Protein AF-A0A381ZCM7-F1 (afdb_monomer)

Radius of gyration: 20.58 Å; Cα contacts (8 Å, |Δi|>4): 541; chains: 1; bounding box: 47×40×68 Å

Organism: NCBI:txid408172

Solvent-accessible surface area (backbone atoms only — not comparable to full-atom values): 16093 Å² total; per-residue (Å²): 132,83,68,33,36,20,33,38,24,64,45,79,67,25,39,40,47,50,16,52,43,10,51,69,73,33,43,33,33,42,26,31,80,51,55,70,57,39,57,38,47,72,75,36,42,68,96,66,93,47,65,64,43,49,62,34,25,53,68,4,41,94,29,44,48,69,37,60,62,88,48,72,73,53,50,63,22,58,33,35,38,36,30,43,73,48,54,65,45,99,75,38,34,69,38,54,62,57,54,52,52,53,47,55,56,48,34,78,48,40,84,80,42,94,44,60,22,35,40,29,42,32,37,79,52,65,64,54,47,70,62,53,51,49,54,58,33,38,74,59,76,44,43,78,83,67,43,29,40,67,35,28,33,57,69,86,64,44,91,78,38,38,46,55,33,64,61,57,48,87,60,46,48,39,6,29,80,59,64,65,60,47,49,54,52,51,59,52,48,60,74,76,39,62,92,88,60,48,74,48,77,44,44,38,44,59,36,33,41,50,50,47,55,51,46,43,48,52,50,40,39,34,39,51,35,31,52,49,36,61,53,24,77,75,40,86,98,49,59,49,67,62,51,34,52,59,54,19,68,37,86,93,66,43,57,71,62,44,68,59,64,76,51,87,64,75,85,53,47,62,50,46,43,41,25,49,48,38,51,32,48,76,74,77,39,81,58,61,70,60,55,48,38,51,53,54,36,76,72,78

Nearest PDB structures (foldseek):
  2y0e-assembly1_C  TM=9.066E-01  e=3.635E-26  Burkholderia cepacia
  2y0c-assembly2_C  TM=9.133E-01  e=5.733E-26  Burkholderia cepacia
  4a7p-assembly1_A-2  TM=9.488E-01  e=3.876E-24  Sphingomonas elodea
  4a7p-assembly2_B-2  TM=9.477E-01  e=1.080E-23  Sphingomonas elodea
  1mv8-assembly2_D  TM=8.000E-01  e=3.572E-23  Pseudomonas aeruginosa

InterPro domains:
  IPR001732 UDP-glucose/GDP-mannose dehydrogenase, N-terminal [PF03721] (3-185)
  IPR008927 6-phosphogluconate dehydrogenase-like, C-terminal domain superfamily [SSF48179] (205-300)
  IPR014026 UDP-glucose/GDP-mannose dehydrogenase, dimerisation [PF00984] (206-298)
  IPR017476 UDP-glucose/GDP-mannose dehydrogenase [PIRSF000124] (4-300)
  IPR017476 UDP-glucose/GDP-mannose dehydrogenase [TIGR03026] (4-300)
  IPR028357 UDP-glucose 6-dehydrogenase, bacterial type [PIRSF500134] (4-300)
  IPR036291 NAD(P)-binding domain superfamily [SSF51735] (4-195)

pLDDT: mean 95.67, std 4.67, range [47.91, 98.81]

Sequence (300 aa):
MKQKITIIGLGFVGLSFAAFLGSKNISVIGVDSNKKKIECLREGIPDFYEPKLEYYLKKGIKNIIFTSKIDEIALQTDFIFITVGTPLNKLNEINLEFIKSVISLISKKLKSNKTKPTIIIKSTVVPGTLNFIKKLLEKHKNKEGIDFELLSNPEFLREGSAINDTRNPHVVIVGGNDTKSRKKLVEFYKKIYPKNQDYVKTNATTAEMIKYANNAFLATKITFINSMANICQKIPDTNVDDIAKVMGMDPRISNLFLNAGPGFGGSCFPKDLQALIAYSKNIGYSPKLLETVQNCNNQQ

Mean predicted aligned error: 3.51 Å

Structure (mmCIF, N/CA/C/O backbone):
data_AF-A0A381ZCM7-F1
#
_entry.id   AF-A0A381ZCM7-F1
#
loop_
_atom_site.group_PDB
_atom_site.id
_atom_site.type_symbol
_atom_site.label_atom_id
_atom_site.label_alt_id
_atom_site.label_comp_id
_atom_site.label_asym_id
_atom_site.label_entity_id
_atom_site.label_seq_id
_atom_site.pdbx_PDB_ins_code
_atom_site.Cartn_x
_atom_site.Cartn_y
_atom_site.Cartn_z
_atom_site.occupancy
_atom_site.B_iso_or_equiv
_atom_site.auth_seq_id
_atom_site.auth_comp_id
_atom_site.auth_asym_id
_atom_site.auth_atom_id
_atom_site.pdbx_PDB_model_num
ATOM 1 N N . MET A 1 1 ? -25.058 1.934 14.429 1.00 47.91 1 MET A N 1
ATOM 2 C CA . MET A 1 1 ? -24.149 3.105 14.363 1.00 47.91 1 MET A CA 1
ATOM 3 C C . MET A 1 1 ? -23.428 3.096 13.020 1.00 47.91 1 MET A C 1
ATOM 5 O O . MET A 1 1 ? -23.070 2.015 12.565 1.00 47.91 1 MET A O 1
ATOM 9 N N . LYS A 1 2 ? -23.249 4.251 12.360 1.00 67.25 2 LYS A N 1
ATOM 10 C CA . LYS A 1 2 ? -22.394 4.347 11.159 1.00 67.25 2 LYS A CA 1
ATOM 11 C C . LYS A 1 2 ? -20.945 4.032 11.564 1.00 67.25 2 LYS A C 1
ATOM 13 O O . LYS A 1 2 ? -20.489 4.580 12.564 1.00 67.25 2 LYS A O 1
ATOM 18 N N . GLN A 1 3 ? -20.259 3.155 10.823 1.00 81.38 3 GLN A N 1
ATOM 19 C CA . GLN A 1 3 ? -18.843 2.841 11.072 1.00 81.38 3 GLN A CA 1
ATOM 20 C C . GLN A 1 3 ? -18.002 4.118 10.955 1.00 81.38 3 GLN A C 1
ATOM 22 O O . GLN A 1 3 ? -18.187 4.889 10.008 1.00 81.38 3 GLN A O 1
ATOM 27 N N . LYS A 1 4 ? -17.100 4.330 11.917 1.00 91.75 4 LYS A N 1
ATOM 28 C CA . LYS A 1 4 ? -16.149 5.451 11.929 1.00 91.75 4 LYS A CA 1
ATOM 29 C C . LYS A 1 4 ? -14.744 4.940 11.659 1.00 91.75 4 LYS A C 1
ATOM 31 O O . LYS A 1 4 ? -14.368 3.887 12.179 1.00 91.75 4 LYS A O 1
ATOM 36 N N . ILE A 1 5 ? -13.984 5.686 10.865 1.00 97.31 5 ILE A N 1
ATOM 37 C CA . ILE A 1 5 ? -12.644 5.296 10.422 1.00 97.31 5 ILE A CA 1
ATOM 38 C C . ILE A 1 5 ? -11.670 6.429 10.667 1.00 97.31 5 ILE A C 1
ATOM 40 O O . ILE A 1 5 ? -11.919 7.555 10.254 1.00 97.31 5 ILE A O 1
ATOM 44 N N . THR A 1 6 ? -10.533 6.116 11.267 1.00 98.44 6 THR A N 1
ATOM 45 C CA . THR A 1 6 ? -9.410 7.044 11.362 1.00 98.44 6 THR A CA 1
ATOM 46 C C . THR A 1 6 ? -8.350 6.667 10.341 1.00 98.44 6 THR A C 1
ATOM 48 O O . THR A 1 6 ? -8.026 5.491 10.184 1.00 98.44 6 THR A O 1
ATOM 51 N N . ILE A 1 7 ? -7.797 7.660 9.650 1.00 98.69 7 ILE A N 1
ATOM 52 C CA . ILE A 1 7 ? -6.661 7.507 8.738 1.00 98.69 7 ILE A CA 1
ATOM 53 C C . ILE A 1 7 ? -5.550 8.435 9.225 1.00 98.69 7 ILE A C 1
ATOM 55 O O . ILE A 1 7 ? -5.738 9.649 9.281 1.00 98.69 7 ILE A O 1
ATOM 59 N N . ILE A 1 8 ? -4.404 7.862 9.590 1.00 98.69 8 ILE A N 1
ATOM 60 C CA . ILE A 1 8 ? -3.246 8.578 10.131 1.00 98.69 8 ILE A CA 1
ATOM 61 C C . ILE A 1 8 ? -2.136 8.617 9.083 1.00 98.69 8 ILE A C 1
ATOM 63 O O . ILE A 1 8 ? -1.573 7.583 8.721 1.00 98.69 8 ILE A O 1
ATOM 67 N N . GLY A 1 9 ? -1.793 9.829 8.653 1.00 98.25 9 GLY A N 1
ATOM 68 C CA . GLY A 1 9 ? -0.902 10.129 7.539 1.00 98.25 9 GLY A CA 1
ATOM 69 C C . GLY A 1 9 ? -1.709 10.430 6.282 1.00 98.25 9 GLY A C 1
ATOM 70 O O . GLY A 1 9 ? -2.198 9.512 5.629 1.00 98.25 9 GLY A O 1
ATOM 71 N N . LEU A 1 10 ? -1.820 11.706 5.916 1.00 98.25 10 LEU A N 1
ATOM 72 C CA . LEU A 1 10 ? -2.582 12.192 4.759 1.00 98.25 10 LEU A CA 1
ATOM 73 C C . LEU A 1 10 ? -1.651 12.507 3.584 1.00 98.25 10 LEU A C 1
ATOM 75 O O . LEU A 1 10 ? -1.760 13.535 2.917 1.00 98.25 10 LEU A O 1
ATOM 79 N N . GLY A 1 11 ? -0.696 11.608 3.348 1.00 95.50 11 GLY A N 1
ATOM 80 C CA . GLY A 1 11 ? 0.033 11.549 2.086 1.00 95.50 11 GLY A CA 1
ATOM 81 C C . GLY A 1 11 ? -0.811 10.907 0.986 1.00 95.50 11 GLY A C 1
ATOM 82 O O . GLY A 1 11 ? -1.991 10.607 1.176 1.00 95.50 11 GLY A O 1
ATOM 83 N N . PHE A 1 12 ? -0.165 10.628 -0.140 1.00 94.25 12 PHE A N 1
ATOM 84 C CA . PHE A 1 12 ? -0.752 10.011 -1.328 1.00 94.25 12 PHE A CA 1
ATOM 85 C C . PHE A 1 12 ? -1.742 8.864 -1.038 1.00 94.25 12 PHE A C 1
ATOM 87 O O . PHE A 1 12 ? -2.894 8.913 -1.469 1.00 94.25 12 PHE A O 1
ATOM 94 N N . VAL A 1 13 ? -1.330 7.873 -0.238 1.00 97.19 13 VAL A N 1
ATOM 95 C CA . VAL A 1 13 ? -2.163 6.710 0.120 1.00 97.19 13 VAL A CA 1
ATOM 96 C C . VAL A 1 13 ? -3.341 7.108 1.011 1.00 97.19 13 VAL A C 1
ATOM 98 O O . VAL A 1 13 ? -4.494 6.783 0.722 1.00 97.19 13 VAL A O 1
ATOM 101 N N . GLY A 1 14 ? -3.056 7.790 2.122 1.00 98.25 14 GLY A N 1
ATOM 102 C CA . GLY A 1 14 ? -4.058 8.080 3.143 1.00 98.25 14 GLY A CA 1
ATOM 103 C C . GLY A 1 14 ? -5.106 9.083 2.681 1.00 98.25 14 GLY A C 1
ATOM 104 O O . GLY A 1 14 ? -6.294 8.863 2.906 1.00 98.25 14 GLY A O 1
ATOM 105 N N . LEU A 1 15 ? -4.696 10.149 1.987 1.00 98.25 15 LEU A N 1
ATOM 106 C CA . LEU A 1 15 ? -5.622 11.170 1.503 1.00 98.25 15 LEU A CA 1
ATOM 107 C C . LEU A 1 15 ? -6.514 10.641 0.372 1.00 98.25 15 LEU A C 1
ATOM 109 O O . LEU A 1 15 ? -7.719 10.894 0.396 1.00 98.25 15 LEU A O 1
ATOM 113 N N . SER A 1 16 ? -5.970 9.844 -0.556 1.00 98.12 16 SER A N 1
ATOM 114 C CA . SER A 1 16 ? -6.772 9.183 -1.599 1.00 98.12 16 SER A CA 1
ATOM 115 C C . SER A 1 16 ? -7.843 8.279 -0.989 1.00 98.12 16 SER A C 1
ATOM 117 O O . SER A 1 16 ? -9.008 8.315 -1.396 1.00 98.12 16 SER A O 1
ATOM 119 N N . PHE A 1 17 ? -7.477 7.515 0.045 1.00 98.50 17 PHE A N 1
ATOM 120 C CA . PHE A 1 17 ? -8.420 6.655 0.749 1.00 98.50 17 PHE A CA 1
ATOM 121 C C . PHE A 1 17 ? -9.462 7.459 1.536 1.00 98.50 17 PHE A C 1
ATOM 123 O O . PHE A 1 17 ? -10.656 7.188 1.411 1.00 98.50 17 PHE A O 1
ATOM 130 N N . ALA A 1 18 ? -9.051 8.497 2.271 1.00 98.44 18 ALA A N 1
ATOM 131 C CA . ALA A 1 18 ? -9.959 9.375 3.010 1.00 98.44 18 ALA A CA 1
ATOM 132 C C . ALA A 1 18 ? -10.985 10.052 2.089 1.00 98.44 18 ALA A C 1
ATOM 134 O O . ALA A 1 18 ? -12.184 10.005 2.371 1.00 98.44 18 ALA A O 1
ATOM 135 N N . ALA A 1 19 ? -10.533 10.613 0.963 1.00 98.31 19 ALA A N 1
ATOM 136 C CA . ALA A 1 19 ? -11.389 11.241 -0.040 1.00 98.31 19 ALA A CA 1
ATOM 137 C C . ALA A 1 19 ? -12.406 10.245 -0.621 1.00 98.31 19 ALA A C 1
ATOM 139 O O . ALA A 1 19 ? -13.604 10.534 -0.690 1.00 98.31 19 ALA A O 1
ATOM 140 N N . PHE A 1 20 ? -11.959 9.036 -0.979 1.00 98.00 20 PHE A N 1
ATOM 141 C CA . PHE A 1 20 ? -12.852 7.993 -1.477 1.00 98.00 20 PHE A CA 1
ATOM 142 C C . PHE A 1 20 ? -13.906 7.586 -0.438 1.00 98.00 20 PHE A C 1
ATOM 144 O O . PHE A 1 20 ? -15.101 7.589 -0.750 1.00 98.00 20 PHE A O 1
ATOM 151 N N . LEU A 1 21 ? -13.497 7.285 0.797 1.00 98.00 21 LEU A N 1
ATOM 152 C CA . LEU A 1 21 ? -14.411 6.892 1.871 1.00 98.00 21 LEU A CA 1
ATOM 153 C C . LEU A 1 21 ? -15.421 7.997 2.198 1.00 98.00 21 LEU A C 1
ATOM 155 O O . LEU A 1 21 ? -16.625 7.732 2.271 1.00 98.00 21 LEU A O 1
ATOM 159 N N . GLY A 1 22 ? -14.958 9.243 2.318 1.00 97.62 22 GLY A N 1
ATOM 160 C CA . GLY A 1 22 ? -15.829 10.394 2.533 1.00 97.62 22 GLY A CA 1
ATOM 161 C C . GLY A 1 22 ? -16.861 10.539 1.413 1.00 97.62 22 GLY A C 1
ATOM 162 O O . GLY A 1 22 ? -18.043 10.757 1.682 1.00 97.62 22 GLY A O 1
ATOM 163 N N . SER A 1 23 ? -16.462 10.325 0.152 1.00 97.00 23 SER A N 1
ATOM 164 C CA . SER A 1 23 ? -17.375 10.373 -1.003 1.00 97.00 23 SER A CA 1
ATOM 165 C C . SER A 1 23 ? -18.445 9.268 -1.003 1.00 97.00 23 SER A C 1
ATOM 167 O O . SER A 1 23 ? -19.464 9.389 -1.687 1.00 97.00 23 SER A O 1
ATOM 169 N N . LYS A 1 24 ? -18.227 8.199 -0.225 1.00 96.44 24 LYS A N 1
ATOM 170 C CA . LYS A 1 24 ? -19.164 7.093 0.028 1.00 96.44 24 LYS A CA 1
ATOM 171 C C . LYS A 1 24 ? -20.009 7.306 1.292 1.00 96.44 24 LYS A C 1
ATOM 173 O O . LYS A 1 24 ? -20.683 6.380 1.734 1.00 96.44 24 LYS A O 1
ATOM 178 N N . ASN A 1 25 ? -20.011 8.517 1.857 1.00 96.06 25 ASN A N 1
ATOM 179 C CA . ASN A 1 25 ? -20.731 8.881 3.084 1.00 96.06 25 ASN A CA 1
ATOM 180 C C . ASN A 1 25 ? -20.289 8.109 4.338 1.00 96.06 25 ASN A C 1
ATOM 182 O O . ASN A 1 25 ? -21.079 7.919 5.270 1.00 96.06 25 ASN A O 1
ATOM 186 N N . ILE A 1 26 ? -19.029 7.670 4.369 1.00 96.75 26 ILE A N 1
ATOM 187 C CA . ILE A 1 26 ? -18.412 7.071 5.554 1.00 96.75 26 ILE A CA 1
ATOM 188 C C . ILE A 1 26 ? -17.787 8.174 6.394 1.00 96.75 26 ILE A C 1
ATOM 190 O O . ILE A 1 26 ? -17.134 9.064 5.859 1.00 96.75 26 ILE A O 1
ATOM 194 N N . SER A 1 27 ? -17.988 8.103 7.710 1.00 96.81 27 SER A N 1
ATOM 195 C CA . SER A 1 27 ? -17.409 9.059 8.650 1.00 96.81 27 SER A CA 1
ATOM 196 C C . SER A 1 27 ? -15.921 8.767 8.830 1.00 96.81 27 SER A C 1
ATOM 198 O O . SER A 1 27 ? -15.548 7.697 9.319 1.00 96.81 27 SER A O 1
ATOM 200 N N . VAL A 1 28 ? -15.088 9.720 8.418 1.00 98.00 28 VAL A N 1
ATOM 201 C CA . VAL A 1 28 ? -13.629 9.619 8.444 1.00 98.00 28 VAL A CA 1
ATOM 202 C C . VAL A 1 28 ? -13.042 10.695 9.351 1.00 98.00 28 VAL A C 1
ATOM 204 O O . VAL A 1 28 ? -13.490 11.839 9.349 1.00 98.00 28 VAL A O 1
ATOM 207 N N . ILE A 1 29 ? -12.003 10.340 10.097 1.00 98.12 29 ILE A N 1
ATOM 208 C CA . ILE A 1 29 ? -11.119 11.276 10.787 1.00 98.12 29 ILE A CA 1
ATOM 209 C C . ILE A 1 29 ? -9.755 11.185 10.106 1.00 98.12 29 ILE A C 1
ATOM 211 O O . ILE A 1 29 ? -9.059 10.177 10.220 1.00 98.12 29 ILE A O 1
ATOM 215 N N . GLY A 1 30 ? -9.396 12.221 9.354 1.00 98.31 30 GLY A N 1
ATOM 216 C CA . GLY A 1 30 ? -8.087 12.352 8.729 1.00 98.31 30 GLY A CA 1
ATOM 217 C C . GLY A 1 30 ? -7.112 13.035 9.681 1.00 98.31 30 GLY A C 1
ATOM 218 O O . GLY A 1 30 ? -7.373 14.147 10.141 1.00 98.31 30 GLY A O 1
ATOM 219 N N . VAL A 1 31 ? -5.983 12.387 9.960 1.00 98.56 31 VAL A N 1
ATOM 220 C CA . VAL A 1 31 ? -4.969 12.889 10.892 1.00 98.56 31 VAL A CA 1
ATOM 221 C C . VAL A 1 31 ? -3.631 13.056 10.185 1.00 98.56 31 VAL A C 1
ATOM 223 O O . VAL A 1 31 ? -3.115 12.098 9.617 1.00 98.56 31 VAL A O 1
ATOM 226 N N . ASP A 1 32 ? -3.031 14.241 10.271 1.00 98.12 32 ASP A N 1
ATOM 227 C CA . ASP A 1 32 ? -1.671 14.501 9.782 1.00 98.12 32 ASP A CA 1
ATOM 228 C C . ASP A 1 32 ? -0.955 15.518 10.676 1.00 98.12 32 ASP A C 1
ATOM 230 O O . ASP A 1 32 ? -1.566 16.473 11.145 1.00 98.12 32 ASP A O 1
ATOM 234 N N . SER A 1 33 ? 0.338 15.336 10.942 1.00 96.38 33 SER A N 1
ATOM 235 C CA . SER A 1 33 ? 1.087 16.248 11.817 1.00 96.38 33 SER A CA 1
ATOM 236 C C . SER A 1 33 ? 1.314 17.628 11.190 1.00 96.38 33 SER A C 1
ATOM 238 O O . SER A 1 33 ? 1.549 18.598 11.919 1.00 96.38 33 SER A O 1
ATOM 240 N N . ASN A 1 34 ? 1.221 17.750 9.862 1.00 97.19 34 ASN A N 1
ATOM 241 C CA . ASN A 1 34 ? 1.389 19.014 9.162 1.00 97.19 34 ASN A CA 1
ATOM 242 C C . ASN A 1 34 ? 0.127 19.889 9.285 1.00 97.19 34 ASN A C 1
ATOM 244 O O . ASN A 1 34 ? -0.858 19.710 8.571 1.00 97.19 34 ASN A O 1
ATOM 248 N N . LYS A 1 35 ? 0.177 20.891 10.172 1.00 97.19 35 LYS A N 1
ATOM 249 C CA . LYS A 1 35 ? -0.938 21.827 10.408 1.00 97.19 35 LYS A CA 1
ATOM 250 C C . LYS A 1 35 ? -1.360 22.599 9.153 1.00 97.19 35 LYS A C 1
ATOM 252 O O . LYS A 1 35 ? -2.555 22.708 8.906 1.00 97.19 35 LYS A O 1
ATOM 257 N N . LYS A 1 36 ? -0.400 23.053 8.339 1.00 96.38 36 LYS A N 1
ATOM 258 C CA . LYS A 1 36 ? -0.684 23.787 7.092 1.00 96.38 36 LYS A CA 1
ATOM 259 C C . LYS A 1 36 ? -1.445 22.911 6.096 1.00 96.38 36 LYS A C 1
ATOM 261 O O . LYS A 1 36 ? -2.405 23.361 5.481 1.00 96.38 36 LYS A O 1
ATOM 266 N N . LYS A 1 37 ? -1.059 21.632 5.987 1.00 97.31 37 LYS A N 1
ATOM 267 C CA . LYS A 1 37 ? -1.800 20.640 5.192 1.00 97.31 37 LYS A CA 1
ATOM 268 C C . LYS A 1 37 ? -3.231 20.499 5.708 1.00 97.31 37 LYS A C 1
ATOM 270 O O . LYS A 1 37 ? -4.166 20.553 4.923 1.00 97.31 37 LYS A O 1
ATOM 275 N N . ILE A 1 38 ? -3.410 20.341 7.020 1.00 98.00 38 ILE A N 1
ATOM 276 C CA . ILE A 1 38 ? -4.740 20.198 7.630 1.00 98.00 38 ILE A CA 1
ATOM 277 C C . ILE A 1 38 ? -5.633 21.413 7.350 1.00 98.00 38 ILE A C 1
ATOM 279 O O . ILE A 1 38 ? -6.812 21.228 7.067 1.00 98.00 38 ILE A O 1
ATOM 283 N N . GLU A 1 39 ? -5.092 22.630 7.396 1.00 97.00 39 GLU A N 1
ATOM 284 C CA . GLU A 1 39 ? -5.819 23.854 7.033 1.00 97.00 39 GLU A CA 1
ATOM 285 C C . GLU A 1 39 ? -6.281 23.819 5.570 1.00 97.00 39 GLU A C 1
ATOM 287 O O . GLU A 1 39 ? -7.471 23.973 5.313 1.00 97.00 39 GLU A O 1
ATOM 292 N N . CYS A 1 40 ? -5.394 23.491 4.625 1.00 96.62 40 CYS A N 1
ATOM 293 C CA . CYS A 1 40 ? -5.756 23.378 3.205 1.00 96.62 40 CYS A CA 1
ATOM 294 C C . CYS A 1 40 ? -6.814 22.289 2.952 1.00 96.62 40 CYS A C 1
ATOM 296 O O . CYS A 1 40 ? -7.771 22.488 2.203 1.00 96.62 40 CYS A O 1
ATOM 298 N N . LEU A 1 41 ? -6.682 21.138 3.619 1.00 97.88 41 LEU A N 1
ATOM 299 C CA . LEU A 1 41 ? -7.606 20.016 3.455 1.00 97.88 41 LEU A CA 1
ATOM 300 C C . LEU A 1 41 ? -9.014 20.316 3.976 1.00 97.88 41 LEU A C 1
ATOM 302 O O . LEU A 1 41 ? -9.976 19.776 3.430 1.00 97.88 41 LEU A O 1
ATOM 306 N N . ARG A 1 42 ? -9.158 21.183 4.988 1.00 96.81 42 ARG A N 1
ATOM 307 C CA . ARG A 1 42 ? -10.472 21.651 5.472 1.00 96.81 42 ARG A CA 1
ATOM 308 C C . ARG A 1 42 ? -11.212 22.492 4.437 1.00 96.81 42 ARG A C 1
ATOM 310 O O . ARG A 1 42 ? -12.433 22.408 4.377 1.00 96.81 42 ARG A O 1
ATOM 317 N N . GLU A 1 43 ? -10.474 23.182 3.577 1.00 95.62 43 GLU A N 1
ATOM 318 C CA . GLU A 1 43 ? -11.010 23.916 2.424 1.00 95.62 43 GLU A CA 1
ATOM 319 C C . GLU A 1 43 ? -11.171 23.022 1.177 1.00 95.62 43 GLU A C 1
ATOM 321 O O . GLU A 1 43 ? -11.573 23.473 0.104 1.00 95.62 43 GLU A O 1
ATOM 326 N N . GLY A 1 44 ? -10.867 21.724 1.292 1.00 96.00 44 GLY A N 1
ATOM 327 C CA . GLY A 1 44 ? -10.962 20.766 0.191 1.00 96.00 44 GLY A CA 1
ATOM 328 C C . GLY A 1 44 ? -9.851 20.904 -0.846 1.00 96.00 44 GLY A C 1
ATOM 329 O O . GLY A 1 44 ? -10.051 20.494 -1.990 1.00 96.00 44 GLY A O 1
ATOM 330 N N . ILE A 1 45 ? -8.703 21.461 -0.454 1.00 96.56 45 ILE A N 1
ATOM 331 C CA . ILE A 1 45 ? -7.549 21.708 -1.322 1.00 96.56 45 ILE A CA 1
ATOM 332 C C . ILE A 1 45 ? -6.431 20.711 -0.959 1.00 96.56 45 ILE A C 1
ATOM 334 O O . ILE A 1 45 ? -5.857 20.814 0.129 1.00 96.56 45 ILE A O 1
ATOM 338 N N . PRO A 1 46 ? -6.122 19.718 -1.817 1.00 96.25 46 PRO A N 1
ATOM 339 C CA . PRO A 1 46 ? -5.009 18.797 -1.587 1.00 96.25 46 PRO A CA 1
ATOM 340 C C . PRO A 1 46 ? -3.651 19.490 -1.791 1.00 96.25 46 PRO A C 1
ATOM 342 O O . PRO A 1 46 ? -3.529 20.407 -2.597 1.00 96.25 46 PRO A O 1
ATOM 345 N N . ASP A 1 47 ? -2.609 19.023 -1.096 1.00 93.62 47 ASP A N 1
ATOM 346 C CA . ASP A 1 47 ? -1.248 19.581 -1.171 1.00 93.62 47 ASP A CA 1
ATOM 347 C C . ASP A 1 47 ? -0.366 18.942 -2.260 1.00 93.62 47 ASP A C 1
ATOM 349 O O . ASP A 1 47 ? 0.824 19.234 -2.360 1.00 93.62 47 ASP A O 1
ATOM 353 N N . PHE A 1 48 ? -0.946 18.065 -3.078 1.00 94.62 48 PHE A N 1
ATOM 354 C CA . PHE A 1 48 ? -0.314 17.458 -4.244 1.00 94.62 48 PHE A CA 1
ATOM 355 C C . PHE A 1 48 ? -1.351 17.222 -5.345 1.00 94.62 48 PHE A C 1
ATOM 357 O O . PHE A 1 48 ? -2.548 17.073 -5.080 1.00 94.62 48 PHE A O 1
ATOM 364 N N . TYR A 1 49 ? -0.878 17.167 -6.588 1.00 95.31 49 TYR A N 1
ATOM 365 C CA . TYR A 1 49 ? -1.716 16.829 -7.729 1.00 95.31 49 TYR A CA 1
ATOM 366 C C . TYR A 1 49 ? -1.895 15.313 -7.839 1.00 95.31 49 TYR A C 1
ATOM 368 O O . TYR A 1 49 ? -0.927 14.559 -7.846 1.00 95.31 49 TYR A O 1
ATOM 376 N N . GLU A 1 50 ? -3.143 14.878 -7.970 1.00 96.19 50 GLU A N 1
ATOM 377 C CA . GLU A 1 50 ? -3.511 13.510 -8.320 1.00 96.19 50 GLU A CA 1
ATOM 378 C C . GLU A 1 50 ? -4.844 13.564 -9.082 1.00 96.19 50 GLU A C 1
ATOM 380 O O . GLU A 1 50 ? -5.802 14.183 -8.593 1.00 96.19 50 GLU A O 1
ATOM 385 N N . PRO A 1 51 ? -4.952 12.945 -10.272 1.00 97.31 51 PRO A N 1
ATOM 386 C CA . PRO A 1 51 ? -6.174 12.983 -11.060 1.00 97.31 51 PRO A CA 1
ATOM 387 C C . PRO A 1 51 ? -7.426 12.618 -10.251 1.00 97.31 51 PRO A C 1
ATOM 389 O O . PRO A 1 51 ? -7.534 11.550 -9.648 1.00 97.31 51 PRO A O 1
ATOM 392 N N . LYS A 1 52 ? -8.419 13.517 -10.287 1.00 96.81 52 LYS A N 1
ATOM 393 C CA . LYS A 1 52 ? -9.723 13.410 -9.602 1.00 96.81 52 LYS A CA 1
ATOM 394 C C . LYS A 1 52 ? -9.675 13.497 -8.067 1.00 96.81 52 LYS A C 1
ATOM 396 O O . LYS A 1 52 ? -10.746 13.456 -7.462 1.00 96.81 52 LYS A O 1
ATOM 401 N N . LEU A 1 53 ? -8.516 13.655 -7.425 1.00 98.00 53 LEU A N 1
ATOM 402 C CA . LEU A 1 53 ? -8.429 13.720 -5.960 1.00 98.00 53 LEU A CA 1
ATOM 403 C C . LEU A 1 53 ? -9.264 14.861 -5.377 1.00 98.00 53 LEU A C 1
ATOM 405 O O . LEU A 1 53 ? -10.116 14.611 -4.528 1.00 98.00 53 LEU A O 1
ATOM 409 N N . GLU A 1 54 ? -9.077 16.083 -5.874 1.00 97.62 54 GLU A N 1
ATOM 410 C CA . GLU A 1 54 ? -9.811 17.262 -5.400 1.00 97.62 54 GLU A CA 1
ATOM 411 C C . GLU A 1 54 ? -11.331 17.087 -5.547 1.00 97.62 54 GLU A C 1
ATOM 413 O O . GLU A 1 54 ? -12.092 17.378 -4.624 1.00 97.62 54 GLU A O 1
ATOM 418 N N . TYR A 1 55 ? -11.781 16.513 -6.668 1.00 97.44 55 TYR A N 1
ATOM 419 C CA . TYR A 1 55 ? -13.193 16.204 -6.897 1.00 97.44 55 TYR A CA 1
ATOM 420 C C . TYR A 1 55 ? -13.760 15.259 -5.823 1.00 97.44 55 TYR A C 1
ATOM 422 O O . TYR A 1 55 ? -14.810 15.539 -5.237 1.00 97.44 55 TYR A O 1
ATOM 430 N N . TYR A 1 56 ? -13.079 14.142 -5.537 1.00 97.94 56 TYR A N 1
ATOM 431 C CA . TYR A 1 56 ? -13.541 13.187 -4.522 1.00 97.94 56 TYR A CA 1
ATOM 432 C C . TYR A 1 56 ? -13.433 13.750 -3.105 1.00 97.94 56 TYR A C 1
ATOM 434 O O . TYR A 1 56 ? -14.324 13.501 -2.290 1.00 97.94 56 TYR A O 1
ATOM 442 N N . LEU A 1 57 ? -12.389 14.534 -2.832 1.00 98.06 57 LEU A N 1
ATOM 443 C CA . LEU A 1 57 ? -12.195 15.218 -1.561 1.00 98.06 57 LEU A CA 1
ATOM 444 C C . LEU A 1 57 ? -13.358 16.175 -1.292 1.00 98.06 57 LEU A C 1
ATOM 446 O O . LEU A 1 57 ? -14.051 16.002 -0.294 1.00 98.06 57 LEU A O 1
ATOM 450 N N . LYS A 1 58 ? -13.658 17.093 -2.219 1.00 97.69 58 LYS A N 1
ATOM 451 C CA . LYS A 1 58 ? -14.783 18.038 -2.105 1.00 97.69 58 LYS A CA 1
ATOM 452 C C . LYS A 1 58 ? -16.128 17.326 -1.976 1.00 97.69 58 LYS A C 1
ATOM 454 O O . LYS A 1 58 ? -16.942 17.687 -1.130 1.00 97.69 58 LYS A O 1
ATOM 459 N N . LYS A 1 59 ? -16.353 16.254 -2.744 1.00 97.25 59 LYS A N 1
ATOM 460 C CA . LYS A 1 59 ? -17.575 15.435 -2.643 1.00 97.25 59 LYS A CA 1
ATOM 461 C C . LYS A 1 59 ? -17.748 14.794 -1.261 1.00 97.25 59 LYS A C 1
ATOM 463 O O . LYS A 1 59 ? -18.875 14.625 -0.795 1.00 97.25 59 LYS A O 1
ATOM 468 N N . GLY A 1 60 ? -16.645 14.388 -0.637 1.00 96.19 60 GLY A N 1
ATOM 469 C CA . GLY A 1 60 ? -16.630 13.679 0.637 1.00 96.19 60 GLY A CA 1
ATOM 470 C C . GLY A 1 60 ? -16.431 14.548 1.872 1.00 96.19 60 GLY A C 1
ATOM 471 O O . GLY A 1 60 ? -16.638 14.041 2.970 1.00 96.19 60 GLY A O 1
ATOM 472 N N . ILE A 1 61 ? -16.054 15.819 1.714 1.00 96.69 61 ILE A N 1
ATOM 473 C CA . ILE A 1 61 ? -15.468 16.641 2.782 1.00 96.69 61 ILE A CA 1
ATOM 474 C C . ILE A 1 61 ? -16.349 16.756 4.025 1.00 96.69 61 ILE A C 1
ATOM 476 O O . ILE A 1 61 ? -15.860 16.625 5.138 1.00 96.69 61 ILE A O 1
ATOM 480 N N . LYS A 1 62 ? -17.672 16.861 3.849 1.00 96.75 62 LYS A N 1
ATOM 481 C CA . LYS A 1 62 ? -18.648 16.908 4.954 1.00 96.75 62 LYS A CA 1
ATOM 482 C C . LYS A 1 62 ? -18.649 15.660 5.845 1.00 96.75 62 LYS A C 1
ATOM 484 O O . LYS A 1 62 ? -19.193 15.683 6.943 1.00 96.75 62 LYS A O 1
ATOM 489 N N . ASN A 1 63 ? -18.095 14.555 5.351 1.00 97.25 63 ASN A N 1
ATOM 490 C CA . ASN A 1 63 ? -17.974 13.292 6.069 1.00 97.25 63 ASN A CA 1
ATOM 491 C C . ASN A 1 63 ? -16.564 13.085 6.652 1.00 97.25 63 ASN A C 1
ATOM 493 O O . ASN A 1 63 ? -16.324 12.045 7.268 1.00 97.25 63 ASN A O 1
ATOM 497 N N . ILE A 1 64 ? -15.640 14.035 6.458 1.00 97.62 64 ILE A N 1
ATOM 498 C CA . ILE A 1 64 ? -14.242 13.940 6.880 1.00 97.62 64 ILE A CA 1
ATOM 499 C C . ILE A 1 64 ? -13.930 15.058 7.877 1.00 97.62 64 ILE A C 1
ATOM 501 O O . ILE A 1 64 ? -14.070 16.238 7.576 1.00 97.62 64 ILE A O 1
ATOM 505 N N . ILE A 1 65 ? -13.453 14.688 9.061 1.00 97.44 65 ILE A N 1
ATOM 506 C CA . ILE A 1 65 ? -12.902 15.634 10.033 1.00 97.44 65 ILE A CA 1
ATOM 507 C C . ILE A 1 65 ? -11.382 15.601 9.913 1.00 97.44 65 ILE A C 1
ATOM 509 O O . ILE A 1 65 ? -10.772 14.553 10.118 1.00 97.44 65 ILE A O 1
ATOM 513 N N . PHE A 1 66 ? -10.767 16.745 9.618 1.00 97.88 66 PHE A N 1
ATOM 514 C CA . PHE A 1 66 ? -9.311 16.882 9.571 1.00 97.88 66 PHE A CA 1
ATOM 515 C C . PHE A 1 66 ? -8.760 17.452 10.880 1.00 97.88 66 PHE A C 1
ATOM 517 O O . PHE A 1 66 ? -9.177 18.522 11.340 1.00 97.88 66 PHE A O 1
ATOM 524 N N . THR A 1 67 ? -7.785 16.761 11.467 1.00 97.38 67 THR A N 1
ATOM 525 C CA . THR A 1 67 ? -7.119 17.165 12.711 1.00 97.38 67 THR A CA 1
ATOM 526 C C . THR A 1 67 ? -5.615 16.934 12.639 1.00 97.38 67 THR A C 1
ATOM 528 O O . THR A 1 67 ? -5.137 16.049 11.935 1.00 97.38 67 THR A O 1
ATOM 531 N N . SER A 1 68 ? -4.855 17.720 13.401 1.00 96.50 68 SER A N 1
ATOM 532 C CA . SER A 1 68 ? -3.405 17.560 13.505 1.00 96.50 68 SER A CA 1
ATOM 533 C C . SER A 1 68 ? -2.957 16.743 14.719 1.00 96.50 68 SER A C 1
ATOM 535 O O . SER A 1 68 ? -1.777 16.745 15.074 1.00 96.50 68 SER A O 1
ATOM 537 N N . LYS A 1 69 ? -3.900 16.129 15.441 1.00 94.88 69 LYS A N 1
ATOM 538 C CA . LYS A 1 69 ? -3.643 15.429 16.701 1.00 94.88 69 LYS A CA 1
ATOM 539 C C . LYS A 1 69 ? -4.349 14.080 16.706 1.00 94.88 69 LYS A C 1
ATOM 541 O O . LYS A 1 69 ? -5.508 13.975 16.328 1.00 94.88 69 LYS A O 1
ATOM 546 N N . ILE A 1 70 ? -3.654 13.066 17.212 1.00 93.69 70 ILE A N 1
ATOM 547 C CA . ILE A 1 70 ? -4.265 11.786 17.580 1.00 93.69 70 ILE A CA 1
ATOM 548 C C . ILE A 1 70 ? -4.884 11.984 18.967 1.00 93.69 70 ILE A C 1
ATOM 550 O O . ILE A 1 70 ? -4.210 11.812 19.985 1.00 93.69 70 ILE A O 1
ATOM 554 N N . ASP A 1 71 ? -6.121 12.466 19.017 1.00 89.06 71 ASP A N 1
ATOM 555 C CA . ASP A 1 71 ? -6.900 12.677 20.241 1.00 89.06 71 ASP A CA 1
ATOM 556 C C . ASP A 1 71 ? -7.854 11.502 20.529 1.00 89.06 71 ASP A C 1
ATOM 558 O O . ASP A 1 71 ? -7.788 10.461 19.881 1.00 89.06 71 ASP A O 1
ATOM 562 N N . GLU A 1 72 ? -8.696 11.629 21.556 1.00 83.81 72 GLU A N 1
ATOM 563 C CA . GLU A 1 72 ? -9.648 10.574 21.926 1.00 83.81 72 GLU A CA 1
ATOM 564 C C . GLU A 1 72 ? -10.672 10.301 20.821 1.00 83.81 72 GLU A C 1
ATOM 566 O O . GLU A 1 72 ? -11.044 9.150 20.598 1.00 83.81 72 GLU A O 1
ATOM 571 N N . ILE A 1 73 ? -11.086 11.336 20.083 1.00 85.19 73 ILE A N 1
ATOM 572 C CA . ILE A 1 73 ? -12.059 11.210 18.994 1.00 85.19 73 ILE A CA 1
ATOM 573 C C . ILE A 1 73 ? -11.456 10.362 17.870 1.00 85.19 73 ILE A C 1
ATOM 575 O O . ILE A 1 73 ? -12.121 9.459 17.362 1.00 85.19 73 ILE A O 1
ATOM 579 N N . ALA A 1 74 ? -10.177 10.579 17.543 1.00 86.94 74 ALA A N 1
ATOM 580 C CA . ALA A 1 74 ? -9.445 9.778 16.563 1.00 86.94 74 ALA A CA 1
ATOM 581 C C . ALA A 1 74 ? -9.309 8.292 16.955 1.00 86.94 74 ALA A C 1
ATOM 583 O O . ALA A 1 74 ? -9.100 7.445 16.085 1.00 86.94 74 ALA A O 1
ATOM 584 N N . LEU A 1 75 ? -9.441 7.941 18.236 1.00 89.81 75 LEU A N 1
ATOM 585 C CA . LEU A 1 75 ? -9.338 6.553 18.703 1.00 89.81 75 LEU A CA 1
ATOM 586 C C . LEU A 1 75 ? -10.695 5.870 18.899 1.00 89.81 75 LEU A C 1
ATOM 588 O O . LEU A 1 75 ? -10.756 4.642 18.862 1.00 89.81 75 LEU A O 1
ATOM 592 N N . GLN A 1 76 ? -11.784 6.631 19.036 1.00 89.06 76 GLN A N 1
ATOM 593 C CA . GLN A 1 76 ? -13.158 6.117 19.137 1.00 89.06 76 GLN A CA 1
ATOM 594 C C . GLN A 1 76 ? -13.718 5.698 17.766 1.00 89.06 76 GLN A C 1
ATOM 596 O O . GLN A 1 76 ? -14.735 6.213 17.286 1.00 89.06 76 GLN A O 1
ATOM 601 N N . THR A 1 77 ? -13.027 4.767 17.108 1.00 92.19 77 THR A N 1
ATOM 602 C CA . THR A 1 77 ? -13.332 4.296 15.754 1.00 92.19 77 THR A CA 1
ATOM 603 C C . THR A 1 77 ? -13.258 2.777 15.646 1.00 92.19 77 THR A C 1
ATOM 605 O O . THR A 1 77 ? -12.657 2.095 16.473 1.00 92.19 77 THR A O 1
ATOM 608 N N . ASP A 1 78 ? -13.896 2.222 14.614 1.00 93.25 78 ASP A N 1
ATOM 609 C CA . ASP A 1 78 ? -13.835 0.785 14.340 1.00 93.25 78 ASP A CA 1
ATOM 610 C C . ASP A 1 78 ? -12.469 0.372 13.786 1.00 93.25 78 ASP A C 1
ATOM 612 O O . ASP A 1 78 ? -11.971 -0.715 14.089 1.00 93.25 78 ASP A O 1
ATOM 616 N N . PHE A 1 79 ? -11.900 1.238 12.945 1.00 97.38 79 PHE A N 1
ATOM 617 C CA . PHE A 1 79 ? -10.677 1.001 12.196 1.00 97.38 79 PHE A CA 1
ATOM 618 C C . PHE A 1 79 ? -9.771 2.225 12.252 1.00 97.38 79 PHE A C 1
ATOM 620 O O . PHE A 1 79 ? -10.214 3.336 11.960 1.00 97.38 79 PHE A O 1
ATOM 627 N N . ILE A 1 80 ? -8.494 1.994 12.549 1.00 98.31 80 ILE A N 1
ATOM 628 C CA . ILE A 1 80 ? -7.442 3.011 12.504 1.00 98.31 80 ILE A CA 1
ATOM 629 C C . ILE A 1 80 ? -6.420 2.572 11.459 1.00 98.31 80 ILE A C 1
ATOM 631 O O . ILE A 1 80 ? -5.628 1.669 11.708 1.00 98.31 80 ILE A O 1
ATOM 635 N N . PHE A 1 81 ? -6.430 3.202 10.289 1.00 98.81 81 PHE A N 1
ATOM 636 C CA . PHE A 1 81 ? -5.444 2.964 9.241 1.00 98.81 81 PHE A CA 1
ATOM 637 C C . PHE A 1 81 ? -4.212 3.833 9.465 1.00 98.81 81 PHE A C 1
ATOM 639 O O . PHE A 1 81 ? -4.317 5.049 9.607 1.00 98.81 81 PHE A O 1
ATOM 646 N N . ILE A 1 82 ? -3.039 3.212 9.448 1.00 98.75 82 ILE A N 1
ATOM 647 C CA . ILE A 1 82 ? -1.746 3.892 9.481 1.00 98.75 82 ILE A CA 1
ATOM 648 C C . ILE A 1 82 ? -1.177 3.872 8.062 1.00 98.75 82 ILE A C 1
ATOM 650 O O . ILE A 1 82 ? -0.882 2.806 7.516 1.00 98.75 82 ILE A O 1
ATOM 654 N N . THR A 1 83 ? -1.068 5.063 7.476 1.00 98.44 83 THR A N 1
ATOM 655 C CA . THR A 1 83 ? -0.662 5.335 6.086 1.00 98.44 83 THR A CA 1
ATOM 656 C C . THR A 1 83 ? 0.499 6.331 6.015 1.00 98.44 83 THR A C 1
ATOM 658 O O . THR A 1 83 ? 0.675 7.027 5.017 1.00 98.44 83 THR A O 1
ATOM 661 N N . VAL A 1 84 ? 1.294 6.431 7.083 1.00 98.06 84 VAL A N 1
ATOM 662 C CA . VAL A 1 84 ? 2.490 7.284 7.129 1.00 98.06 84 VAL A CA 1
ATOM 663 C C . VAL A 1 84 ? 3.600 6.745 6.227 1.00 98.06 84 VAL A C 1
ATOM 665 O O . VAL A 1 84 ? 3.654 5.549 5.935 1.00 98.06 84 VAL A O 1
ATOM 668 N N . GLY A 1 85 ? 4.497 7.630 5.793 1.00 95.44 85 GLY A N 1
ATOM 669 C CA . GLY A 1 85 ? 5.642 7.251 4.972 1.00 95.44 85 GLY A CA 1
ATOM 670 C C . GLY A 1 85 ? 6.584 6.279 5.686 1.00 95.44 85 GLY A C 1
ATOM 671 O O . GLY A 1 85 ? 6.690 6.268 6.912 1.00 95.44 85 GLY A O 1
ATOM 672 N N . THR A 1 86 ? 7.283 5.479 4.891 1.00 96.12 86 THR A N 1
ATOM 673 C CA . THR A 1 86 ? 8.312 4.527 5.328 1.00 96.12 86 THR A CA 1
ATOM 674 C C . THR A 1 86 ? 9.552 4.676 4.439 1.00 96.12 86 THR A C 1
ATOM 676 O O . THR A 1 86 ? 9.816 3.817 3.592 1.00 96.12 86 THR A O 1
ATOM 679 N N . PRO A 1 87 ? 10.263 5.819 4.540 1.00 95.88 87 PRO A N 1
ATOM 680 C CA . PRO A 1 87 ? 11.442 6.092 3.717 1.00 95.88 87 PRO A CA 1
ATOM 681 C C . PRO A 1 87 ? 12.576 5.117 4.047 1.00 95.88 87 PRO A C 1
ATOM 683 O O . PRO A 1 87 ? 12.561 4.480 5.101 1.00 95.88 87 PRO A O 1
ATOM 686 N N . LEU A 1 88 ? 13.576 5.019 3.171 1.00 96.31 88 LEU A N 1
ATOM 687 C CA . LEU A 1 88 ? 14.789 4.267 3.488 1.00 96.31 88 LEU A CA 1
ATOM 688 C C . LEU A 1 88 ? 15.675 5.036 4.475 1.00 96.31 88 LEU A C 1
ATOM 690 O O . LEU A 1 88 ? 15.710 6.267 4.466 1.00 96.31 88 LEU A O 1
ATOM 694 N N . ASN A 1 89 ? 16.409 4.308 5.313 1.00 95.62 89 ASN A N 1
ATOM 695 C CA . ASN A 1 89 ? 17.552 4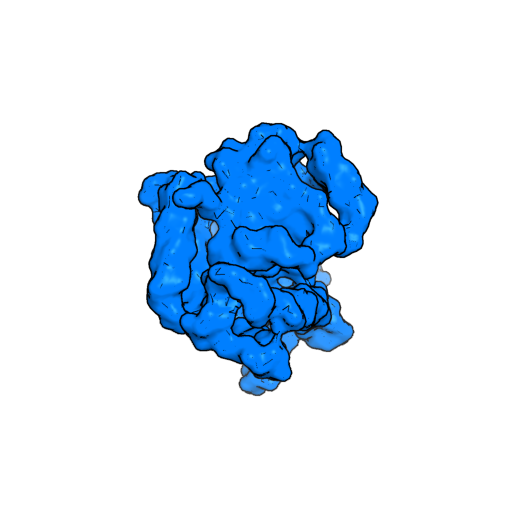.836 6.052 1.00 95.62 89 ASN A CA 1
ATOM 696 C C . ASN A 1 89 ? 18.834 4.790 5.187 1.00 95.62 89 ASN A C 1
ATOM 698 O O . ASN A 1 89 ? 18.813 4.357 4.037 1.00 95.62 89 ASN A O 1
ATOM 702 N N . LYS A 1 90 ? 19.977 5.204 5.753 1.00 94.06 90 LYS A N 1
ATOM 703 C CA . LYS A 1 90 ? 21.286 5.187 5.064 1.00 94.06 90 LYS A CA 1
ATOM 704 C C . LYS A 1 90 ? 21.780 3.783 4.675 1.00 94.06 90 LYS A C 1
ATOM 706 O O . LYS A 1 90 ? 22.714 3.677 3.893 1.00 94.06 90 LYS A O 1
ATOM 711 N N . LEU A 1 91 ? 21.182 2.731 5.236 1.00 94.38 91 LEU A N 1
ATOM 712 C CA . LEU A 1 91 ? 21.486 1.325 4.956 1.00 94.38 91 LEU A CA 1
ATOM 713 C C . LEU A 1 91 ? 20.471 0.696 3.985 1.00 94.38 91 LEU A C 1
ATOM 715 O O . LEU A 1 91 ? 20.435 -0.521 3.839 1.00 94.38 91 LEU A O 1
ATOM 719 N N . ASN A 1 92 ? 19.641 1.511 3.323 1.00 95.50 92 ASN A N 1
ATOM 720 C CA . ASN A 1 92 ? 18.575 1.073 2.418 1.00 95.50 92 ASN A CA 1
ATOM 721 C C . ASN A 1 92 ? 17.483 0.216 3.081 1.00 95.50 92 ASN A C 1
ATOM 723 O O . ASN A 1 92 ? 16.734 -0.483 2.402 1.00 95.50 92 ASN A O 1
ATOM 727 N N . GLU A 1 93 ? 17.343 0.292 4.402 1.00 96.31 93 GLU A N 1
ATOM 728 C CA . GLU A 1 93 ? 16.295 -0.403 5.146 1.00 96.31 93 GLU A CA 1
ATOM 729 C C . GLU A 1 93 ? 15.094 0.515 5.369 1.00 96.31 93 GLU A C 1
ATOM 731 O O . GLU A 1 93 ? 15.237 1.735 5.476 1.00 96.31 93 GLU A O 1
ATOM 736 N N . ILE A 1 94 ? 13.902 -0.063 5.528 1.00 96.56 94 ILE A N 1
ATOM 737 C CA . ILE A 1 94 ? 12.712 0.713 5.889 1.00 96.56 94 ILE A CA 1
ATOM 738 C C . ILE A 1 94 ? 12.891 1.387 7.255 1.00 96.56 94 ILE A C 1
ATOM 740 O O . ILE A 1 94 ? 12.991 0.726 8.291 1.00 96.56 94 ILE A O 1
ATOM 744 N N . ASN A 1 95 ? 12.821 2.719 7.269 1.00 96.50 95 ASN A N 1
ATOM 745 C CA . ASN A 1 95 ? 12.736 3.496 8.493 1.00 96.50 95 ASN A CA 1
ATOM 746 C C . ASN A 1 95 ? 11.302 3.469 9.048 1.00 96.50 95 ASN A C 1
ATOM 748 O O . ASN A 1 95 ? 10.362 4.009 8.461 1.00 96.50 95 ASN A O 1
ATOM 752 N N . LEU A 1 96 ? 11.149 2.864 10.227 1.00 96.56 96 LEU A N 1
ATOM 753 C CA . LEU A 1 96 ? 9.876 2.742 10.940 1.00 96.56 96 LEU A CA 1
ATOM 754 C C . LEU A 1 96 ? 9.597 3.893 11.921 1.00 96.56 96 LEU A C 1
ATOM 756 O O . LEU A 1 96 ? 8.622 3.815 12.662 1.00 96.56 96 LEU A O 1
ATOM 760 N N . GLU A 1 97 ? 10.423 4.939 11.987 1.00 97.12 97 GLU A N 1
ATOM 761 C CA . GLU A 1 97 ? 10.300 6.030 12.968 1.00 97.12 97 GLU A CA 1
ATOM 762 C C . GLU A 1 97 ? 8.903 6.668 13.005 1.00 97.12 97 GLU A C 1
ATOM 764 O O . GLU A 1 97 ? 8.310 6.784 14.081 1.00 97.12 97 GLU A O 1
ATOM 769 N N . PHE A 1 98 ? 8.324 6.995 11.846 1.00 97.25 98 PHE A N 1
ATOM 770 C CA . PHE A 1 98 ? 6.980 7.577 11.785 1.00 97.25 98 PHE A CA 1
ATOM 771 C C . PHE A 1 98 ? 5.909 6.619 12.314 1.00 97.25 98 PHE A C 1
ATOM 773 O O . PHE A 1 98 ? 5.032 7.030 13.073 1.00 97.25 98 PHE A O 1
ATOM 780 N N . ILE A 1 99 ? 6.018 5.326 11.994 1.00 97.75 99 ILE A N 1
ATOM 781 C CA . ILE A 1 99 ? 5.127 4.297 12.540 1.00 97.75 99 ILE A CA 1
ATOM 782 C C . ILE A 1 99 ? 5.311 4.191 14.056 1.00 97.75 99 ILE A C 1
ATOM 784 O O . ILE A 1 99 ? 4.325 4.215 14.785 1.00 97.75 99 ILE A O 1
ATOM 788 N N . LYS A 1 100 ? 6.552 4.131 14.557 1.00 97.44 100 LYS A N 1
ATOM 789 C CA . LYS A 1 100 ? 6.847 4.073 16.000 1.00 97.44 100 LYS A CA 1
ATOM 790 C C . LYS A 1 100 ? 6.246 5.269 16.741 1.00 97.44 100 LYS A C 1
ATOM 792 O O . LYS A 1 100 ? 5.661 5.085 17.806 1.00 97.44 100 LYS A O 1
ATOM 797 N N . SER A 1 101 ? 6.357 6.467 16.169 1.00 96.69 101 SER A N 1
ATOM 798 C CA . SER A 1 101 ? 5.782 7.694 16.725 1.00 96.69 101 SER A CA 1
ATOM 799 C C . SER A 1 101 ? 4.255 7.608 16.823 1.00 96.69 101 SER A C 1
ATOM 801 O O . SER A 1 101 ? 3.693 7.786 17.906 1.00 96.69 101 SER A O 1
ATOM 803 N N . VAL A 1 102 ? 3.580 7.219 15.735 1.00 97.44 102 VAL A N 1
ATOM 804 C CA . VAL A 1 102 ? 2.120 7.023 15.718 1.00 97.44 102 VAL A CA 1
ATOM 805 C C . VAL A 1 102 ? 1.688 5.960 16.729 1.00 97.44 102 VAL A C 1
ATOM 807 O O . VAL A 1 102 ? 0.787 6.203 17.530 1.00 97.44 102 VAL A O 1
ATOM 810 N N . ILE A 1 103 ? 2.357 4.806 16.749 1.00 97.19 103 ILE A N 1
ATOM 811 C CA . ILE A 1 103 ? 2.049 3.710 17.673 1.00 97.19 103 ILE A CA 1
ATOM 812 C C . ILE A 1 103 ? 2.247 4.135 19.132 1.00 97.19 103 ILE A C 1
ATOM 814 O O . ILE A 1 103 ? 1.412 3.801 19.965 1.00 97.19 103 ILE A O 1
ATOM 818 N N . SER A 1 104 ? 3.284 4.917 19.444 1.00 95.00 104 SER A N 1
ATOM 819 C CA . SER A 1 104 ? 3.515 5.471 20.788 1.00 95.00 104 SER A CA 1
ATOM 820 C C . SER A 1 104 ? 2.420 6.455 21.224 1.00 95.00 104 SER A C 1
ATOM 822 O O . SER A 1 104 ? 2.034 6.496 22.392 1.00 95.00 104 SER A O 1
ATOM 824 N N . LEU A 1 105 ? 1.880 7.250 20.297 1.00 94.44 105 LEU A N 1
ATOM 825 C CA . LEU A 1 105 ? 0.770 8.162 20.592 1.00 94.44 105 LEU A CA 1
ATOM 826 C C . LEU A 1 105 ? -0.546 7.409 20.815 1.00 94.44 105 LEU A C 1
ATOM 828 O O . LEU A 1 105 ? -1.285 7.741 21.743 1.00 94.44 105 LEU A O 1
ATOM 832 N N . ILE A 1 106 ? -0.817 6.386 20.000 1.00 95.25 106 ILE A N 1
ATOM 833 C CA . ILE A 1 106 ? -1.990 5.515 20.146 1.00 95.25 106 ILE A CA 1
ATOM 834 C C . ILE A 1 106 ? -1.907 4.731 21.463 1.00 95.25 106 ILE A C 1
ATOM 836 O O . ILE A 1 106 ? -2.852 4.741 22.250 1.00 95.25 106 ILE A O 1
ATOM 840 N N . SER A 1 107 ? -0.765 4.096 21.745 1.00 93.69 107 SER A N 1
ATOM 841 C CA . SER A 1 107 ? -0.576 3.191 22.887 1.00 93.69 107 SER A CA 1
ATOM 842 C C . SER A 1 107 ? -0.860 3.851 24.238 1.00 93.69 107 SER A C 1
ATOM 844 O O . SER A 1 107 ? -1.408 3.206 25.131 1.00 93.69 107 SER A O 1
ATOM 846 N N . LYS A 1 108 ? -0.529 5.140 24.380 1.00 91.06 108 LYS A N 1
ATOM 847 C CA . LYS A 1 108 ? -0.760 5.936 25.596 1.00 91.06 108 LYS A CA 1
ATOM 848 C C . LYS A 1 108 ? -2.238 6.210 25.872 1.00 91.06 108 LYS A C 1
ATOM 850 O O . LYS A 1 108 ? -2.581 6.547 26.999 1.00 91.06 108 LYS A O 1
ATOM 855 N N . LYS A 1 109 ? -3.096 6.092 24.858 1.00 90.00 109 LYS A N 1
ATOM 856 C CA . LYS A 1 109 ? -4.512 6.480 24.912 1.00 90.00 109 LYS A CA 1
ATOM 857 C C . LYS A 1 109 ? -5.478 5.314 24.689 1.00 90.00 109 LYS A C 1
ATOM 859 O O . LYS A 1 109 ? -6.673 5.479 24.892 1.00 90.00 109 LYS A O 1
ATOM 864 N N . LEU A 1 110 ? -4.989 4.132 24.304 1.00 88.50 110 LEU A N 1
ATOM 865 C CA . LEU A 1 110 ? -5.842 2.954 24.091 1.00 88.50 110 LEU A CA 1
ATOM 866 C C . LEU A 1 110 ? -6.609 2.536 25.351 1.00 88.50 110 LEU A C 1
ATOM 868 O O . LEU A 1 110 ? -7.775 2.185 25.249 1.00 88.50 110 LEU A O 1
ATOM 872 N N . LYS A 1 111 ? -6.002 2.635 26.538 1.00 78.25 111 LYS A N 1
ATOM 873 C CA . LYS A 1 111 ? -6.650 2.220 27.795 1.00 78.25 111 LYS A CA 1
ATOM 874 C C . LYS A 1 111 ? -7.869 3.045 28.190 1.00 78.25 111 LYS A C 1
ATOM 876 O O . LYS A 1 111 ? -8.752 2.531 28.864 1.00 78.25 111 LYS A O 1
ATOM 881 N N . SER A 1 112 ? -7.901 4.323 27.819 1.00 79.56 112 SER A N 1
ATOM 882 C CA . SER A 1 112 ? -9.064 5.185 28.050 1.00 79.56 112 SER A CA 1
ATOM 883 C C . SER A 1 112 ? -10.102 5.062 26.933 1.00 79.56 112 SER A C 1
ATOM 885 O O . SER A 1 112 ? -11.147 5.714 26.980 1.00 79.56 112 SER A O 1
ATOM 887 N N . ASN A 1 113 ? -9.838 4.234 25.918 1.00 80.44 113 ASN A N 1
ATOM 888 C CA . ASN A 1 113 ? -10.739 4.066 24.800 1.00 80.44 113 ASN A CA 1
ATOM 889 C C . ASN A 1 113 ? -11.940 3.206 25.204 1.00 80.44 113 ASN A C 1
ATOM 891 O O . ASN A 1 113 ? -11.805 2.110 25.738 1.00 80.44 113 ASN A O 1
ATOM 895 N N . LYS A 1 114 ? -13.142 3.692 24.890 1.00 80.62 114 LYS A N 1
ATOM 896 C CA . LYS A 1 114 ? -14.398 2.958 25.123 1.00 80.62 114 LYS A CA 1
ATOM 897 C C . LYS A 1 114 ? -14.629 1.846 24.098 1.00 80.62 114 LYS A C 1
ATOM 899 O O . LYS A 1 114 ? -15.550 1.048 24.239 1.00 80.62 114 LYS A O 1
ATOM 904 N N . THR A 1 115 ? -13.835 1.839 23.032 1.00 83.25 115 TH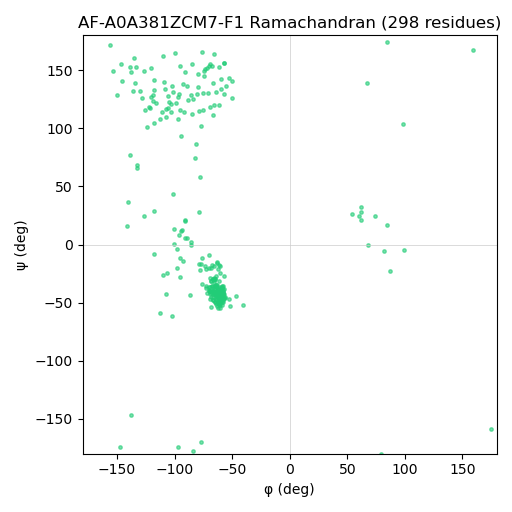R A N 1
ATOM 905 C CA . THR A 1 115 ? -13.923 0.880 21.931 1.00 83.25 115 THR A CA 1
ATOM 906 C C . THR A 1 115 ? -12.614 0.117 21.797 1.00 83.25 115 THR A C 1
ATOM 908 O O . THR A 1 115 ? -11.559 0.652 22.124 1.00 83.25 115 THR A O 1
ATOM 911 N N . LYS A 1 116 ? -12.689 -1.119 21.289 1.00 90.75 116 LYS A N 1
ATOM 912 C CA . LYS A 1 116 ? -11.530 -1.914 20.864 1.00 90.75 116 LYS A CA 1
ATOM 913 C C . LYS A 1 116 ? -11.310 -1.703 19.357 1.00 90.75 116 LYS A C 1
ATOM 915 O O . LYS A 1 116 ? -11.973 -2.391 18.571 1.00 90.75 116 LYS A O 1
ATOM 920 N N . PRO A 1 117 ? -10.463 -0.748 18.926 1.00 94.50 117 PRO A N 1
ATOM 921 C CA . PRO A 1 117 ? -10.229 -0.501 17.510 1.00 94.50 117 PRO A CA 1
ATOM 922 C C . PRO A 1 117 ? -9.380 -1.614 16.896 1.00 94.50 117 PRO A C 1
ATOM 924 O O . PRO A 1 117 ? -8.510 -2.199 17.547 1.00 94.50 117 PRO A O 1
ATOM 927 N N . THR A 1 118 ? -9.574 -1.857 15.603 1.00 97.19 118 THR A N 1
ATOM 928 C CA . THR A 1 118 ? -8.602 -2.610 14.808 1.00 97.19 118 THR A CA 1
ATOM 929 C C . THR A 1 118 ? -7.622 -1.625 14.171 1.00 97.19 118 THR A C 1
ATOM 931 O O . THR A 1 118 ? -8.001 -0.811 13.325 1.00 97.19 118 THR A O 1
ATOM 934 N N . ILE A 1 119 ? -6.361 -1.690 14.588 1.00 98.06 119 ILE A N 1
ATOM 935 C CA . ILE A 1 119 ? -5.256 -0.911 14.032 1.00 98.06 119 ILE A CA 1
ATOM 936 C C . ILE A 1 119 ? -4.740 -1.647 12.793 1.00 98.06 119 ILE A C 1
ATOM 938 O O . ILE A 1 119 ? -4.400 -2.828 12.842 1.00 98.06 119 ILE A O 1
ATOM 942 N N . ILE A 1 120 ? -4.702 -0.948 11.666 1.00 98.75 120 ILE A N 1
ATOM 943 C CA . ILE A 1 120 ? -4.414 -1.512 10.353 1.00 98.75 120 ILE A CA 1
ATOM 944 C C . ILE A 1 120 ? -3.194 -0.809 9.778 1.00 98.75 120 ILE A C 1
ATOM 946 O O . ILE A 1 120 ? -3.227 0.391 9.505 1.00 98.75 120 ILE A O 1
ATOM 950 N N . ILE A 1 121 ? -2.121 -1.557 9.548 1.00 98.62 121 ILE A N 1
ATOM 951 C CA . ILE A 1 121 ? -0.936 -1.033 8.874 1.00 98.62 121 ILE A CA 1
ATOM 952 C C . ILE A 1 121 ? -1.147 -1.144 7.372 1.00 98.62 121 ILE A C 1
ATOM 954 O O . ILE A 1 121 ? -1.241 -2.243 6.826 1.00 98.62 121 ILE A O 1
ATOM 958 N N . LYS A 1 122 ? -1.263 0.013 6.721 1.00 98.50 122 LYS A N 1
ATOM 959 C CA . LYS A 1 122 ? -1.389 0.138 5.267 1.00 98.50 122 LYS A CA 1
ATOM 960 C C . LYS A 1 122 ? -0.112 0.668 4.617 1.00 98.50 122 LYS A C 1
ATOM 962 O O . LYS A 1 122 ? 0.132 0.375 3.451 1.00 98.50 122 LYS A O 1
ATOM 967 N N . SER A 1 123 ? 0.709 1.397 5.375 1.00 98.00 123 SER A N 1
ATOM 968 C CA . SER A 1 123 ? 2.090 1.728 5.013 1.00 98.00 123 SER A CA 1
ATOM 969 C C . SER A 1 123 ? 2.877 0.483 4.590 1.00 98.00 123 SER A C 1
ATOM 971 O O . SER A 1 123 ? 2.764 -0.566 5.225 1.00 98.00 123 SER A O 1
ATOM 973 N N . THR A 1 124 ? 3.723 0.610 3.566 1.00 96.75 124 THR A N 1
ATOM 974 C CA . THR A 1 124 ? 4.642 -0.465 3.165 1.00 96.75 124 THR A CA 1
ATOM 975 C C . THR A 1 124 ? 5.677 -0.708 4.259 1.00 96.75 124 THR A C 1
ATOM 977 O O . THR A 1 124 ? 6.440 0.197 4.601 1.00 96.75 124 THR A O 1
ATOM 980 N N . VAL A 1 125 ? 5.713 -1.924 4.796 1.00 97.56 125 VAL A N 1
ATOM 981 C CA . VAL A 1 125 ? 6.612 -2.346 5.877 1.00 97.56 125 VAL A CA 1
ATOM 982 C C . VAL A 1 125 ? 7.157 -3.738 5.595 1.00 97.56 125 VAL A C 1
ATOM 984 O O . VAL A 1 125 ? 6.463 -4.554 4.989 1.00 97.56 125 VAL A O 1
ATOM 987 N N . VAL A 1 126 ? 8.382 -4.017 6.046 1.00 96.88 126 VAL A N 1
ATOM 988 C CA . VAL A 1 126 ? 9.037 -5.321 5.848 1.00 96.88 126 VAL A CA 1
ATOM 989 C C . VAL A 1 126 ? 8.345 -6.447 6.628 1.00 96.88 126 VAL A C 1
ATOM 991 O O . VAL A 1 126 ? 7.744 -6.174 7.678 1.00 96.88 126 VAL A O 1
ATOM 994 N N . PRO A 1 127 ? 8.454 -7.710 6.170 1.00 97.56 127 PRO A N 1
ATOM 995 C CA . PRO A 1 127 ? 7.836 -8.841 6.849 1.00 97.56 127 PRO A CA 1
ATOM 996 C C . PRO A 1 127 ? 8.285 -8.972 8.314 1.00 97.56 127 PRO A C 1
ATOM 998 O O . PRO A 1 127 ? 9.476 -8.963 8.630 1.00 97.56 127 PRO A O 1
ATOM 1001 N N . GLY A 1 128 ? 7.312 -9.103 9.217 1.00 96.19 128 GLY A N 1
ATOM 1002 C CA . GLY A 1 128 ? 7.505 -9.171 10.668 1.00 96.19 128 GLY A CA 1
ATOM 1003 C C . GLY A 1 128 ? 7.253 -7.850 11.403 1.00 96.19 128 GLY A C 1
ATOM 1004 O O . GLY A 1 128 ? 7.257 -7.831 12.639 1.00 96.19 128 GLY A O 1
ATOM 1005 N N . THR A 1 129 ? 6.978 -6.755 10.689 1.00 97.31 129 THR A N 1
ATOM 1006 C CA . THR A 1 129 ? 6.779 -5.438 11.313 1.00 97.31 129 THR A CA 1
ATOM 1007 C C . THR A 1 129 ? 5.533 -5.398 12.198 1.00 97.31 129 THR A C 1
ATOM 1009 O O . THR A 1 129 ? 5.570 -4.795 13.273 1.00 97.31 129 THR A O 1
ATOM 1012 N N . LEU A 1 130 ? 4.450 -6.090 11.834 1.00 97.00 130 LEU A N 1
ATOM 1013 C CA . LEU A 1 130 ? 3.258 -6.167 12.684 1.00 97.00 130 LEU A CA 1
ATOM 1014 C C . LEU A 1 130 ? 3.550 -6.750 14.080 1.00 97.00 130 LEU A C 1
ATOM 1016 O O . LEU A 1 130 ? 3.059 -6.230 15.082 1.00 97.00 130 LEU A O 1
ATOM 1020 N N . ASN A 1 131 ? 4.418 -7.765 14.170 1.00 96.44 131 ASN A N 1
ATOM 1021 C CA . ASN A 1 131 ? 4.846 -8.338 15.454 1.00 96.44 131 ASN A CA 1
ATOM 1022 C C . ASN A 1 131 ? 5.686 -7.346 16.269 1.00 96.44 131 ASN A C 1
ATOM 1024 O O . ASN A 1 131 ? 5.580 -7.292 17.495 1.00 96.44 131 ASN A O 1
ATOM 1028 N N . PHE A 1 132 ? 6.515 -6.538 15.606 1.00 96.69 132 PHE A N 1
ATOM 1029 C CA . PHE A 1 132 ? 7.246 -5.455 16.260 1.00 96.69 132 PHE A CA 1
ATOM 1030 C C . PHE A 1 132 ? 6.289 -4.392 16.828 1.00 96.69 132 PHE A C 1
ATOM 1032 O O . PHE A 1 132 ? 6.435 -3.980 17.980 1.00 96.69 132 PHE A O 1
ATOM 1039 N N . ILE A 1 133 ? 5.266 -4.001 16.063 1.00 97.38 133 ILE A N 1
ATOM 1040 C CA . ILE A 1 133 ? 4.234 -3.047 16.494 1.00 97.38 133 ILE A CA 1
ATOM 1041 C C . ILE A 1 133 ? 3.435 -3.589 17.679 1.00 97.38 133 ILE A C 1
ATOM 1043 O O . ILE A 1 133 ? 3.223 -2.858 18.647 1.00 97.38 133 ILE A O 1
ATOM 1047 N N . LYS A 1 134 ? 3.056 -4.871 17.649 1.00 96.75 134 LYS A N 1
ATOM 1048 C CA . LYS A 1 134 ? 2.412 -5.549 18.780 1.00 96.75 134 LYS A CA 1
ATOM 1049 C C . LYS A 1 134 ? 3.222 -5.377 20.064 1.00 96.75 134 LYS A C 1
ATOM 1051 O O . LYS A 1 134 ? 2.702 -4.855 21.047 1.00 96.75 134 LYS A O 1
ATOM 1056 N N . LYS A 1 135 ? 4.520 -5.703 20.025 1.00 96.38 135 LYS A N 1
ATOM 1057 C CA . LYS A 1 135 ? 5.422 -5.541 21.178 1.00 96.38 135 LYS A CA 1
ATOM 1058 C C . LYS A 1 135 ? 5.488 -4.089 21.663 1.00 96.38 135 LYS A C 1
ATOM 1060 O O . LYS A 1 135 ? 5.561 -3.852 22.865 1.00 96.38 135 LYS A O 1
ATOM 1065 N N . LEU A 1 136 ? 5.464 -3.103 20.762 1.00 95.62 136 LEU A N 1
ATOM 1066 C CA . LEU A 1 136 ? 5.437 -1.686 21.149 1.00 95.62 136 LEU A CA 1
ATOM 1067 C C . LEU A 1 136 ? 4.138 -1.288 21.857 1.00 95.62 136 LEU A C 1
ATOM 1069 O O . LEU A 1 136 ? 4.192 -0.567 22.851 1.00 95.62 136 LEU A O 1
ATOM 1073 N N . LEU A 1 137 ? 2.985 -1.754 21.375 1.00 95.44 137 LEU A N 1
ATOM 1074 C CA . LEU A 1 137 ? 1.695 -1.504 22.025 1.00 95.44 137 LEU A CA 1
ATOM 1075 C C . LEU A 1 137 ? 1.641 -2.157 23.416 1.00 95.44 137 LEU A C 1
ATOM 1077 O O . LEU A 1 137 ? 1.192 -1.523 24.376 1.00 95.44 137 LEU A O 1
ATOM 1081 N N . GLU A 1 138 ? 2.163 -3.379 23.539 1.00 94.06 138 GLU A N 1
ATOM 1082 C CA . GLU A 1 138 ? 2.198 -4.161 24.782 1.00 94.06 138 GLU A CA 1
ATOM 1083 C C . GLU A 1 138 ? 3.156 -3.589 25.837 1.00 94.06 138 GLU A C 1
ATOM 1085 O O . GLU A 1 138 ? 2.864 -3.667 27.032 1.00 94.06 138 GLU A O 1
ATOM 1090 N N . LYS A 1 139 ? 4.236 -2.899 25.435 1.00 92.75 139 LYS A N 1
ATOM 1091 C CA . LYS A 1 139 ? 5.098 -2.141 26.369 1.00 92.75 139 LYS A CA 1
ATOM 1092 C C . LYS A 1 139 ? 4.330 -1.088 27.174 1.00 92.75 139 LYS A C 1
ATOM 1094 O O . LYS A 1 139 ? 4.712 -0.778 28.298 1.00 92.75 139 LYS A O 1
ATOM 1099 N N . HIS A 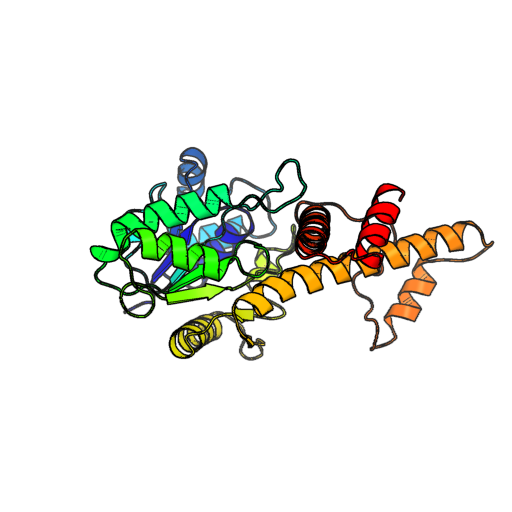1 140 ? 3.223 -0.574 26.639 1.00 90.38 140 HIS A N 1
ATOM 1100 C CA . HIS A 1 140 ? 2.323 0.345 27.344 1.00 90.38 140 HIS A CA 1
ATOM 1101 C C . HIS A 1 140 ? 1.190 -0.378 28.093 1.00 90.38 140 HIS A C 1
ATOM 1103 O O . HIS A 1 140 ? 0.178 0.231 28.442 1.00 90.38 140 HIS A O 1
ATOM 1109 N N . LYS A 1 141 ? 1.370 -1.674 28.387 1.00 91.88 141 LYS A N 1
ATOM 1110 C CA . LYS A 1 141 ? 0.421 -2.537 29.104 1.00 91.88 141 LYS A CA 1
ATOM 1111 C C . LYS A 1 141 ? -0.941 -2.673 28.403 1.00 91.88 141 LYS A C 1
ATOM 1113 O O . LYS A 1 141 ? -1.930 -2.908 29.096 1.00 91.88 141 LYS A O 1
ATOM 1118 N N . ASN A 1 142 ? -0.995 -2.475 27.084 1.00 94.25 142 ASN A N 1
ATOM 1119 C CA . ASN A 1 142 ? -2.155 -2.826 26.262 1.00 94.25 142 ASN A CA 1
ATOM 1120 C C . ASN A 1 142 ? -2.064 -4.307 25.865 1.00 94.25 142 ASN A C 1
ATOM 1122 O O . ASN A 1 142 ? -0.964 -4.850 25.801 1.00 94.25 142 ASN A O 1
ATOM 1126 N N . LYS A 1 143 ? -3.187 -4.953 25.573 1.00 93.44 143 LYS A N 1
ATOM 1127 C CA . LYS A 1 143 ? -3.265 -6.363 25.181 1.00 93.44 143 LYS A CA 1
ATOM 1128 C C . LYS A 1 143 ? -4.064 -6.512 23.890 1.00 93.44 143 LYS A C 1
ATOM 1130 O O . LYS A 1 143 ? -5.213 -6.075 23.811 1.00 93.44 143 LYS A O 1
ATOM 1135 N N . GLU A 1 144 ? -3.470 -7.160 22.891 1.00 94.00 144 GLU A N 1
ATOM 1136 C CA . GLU A 1 144 ? -4.197 -7.567 21.683 1.00 94.00 144 GLU A CA 1
ATOM 1137 C C . GLU A 1 144 ? -5.356 -8.507 22.064 1.00 94.00 144 GLU A C 1
ATOM 1139 O O . GLU A 1 144 ? -5.241 -9.299 23.001 1.00 94.00 144 GLU A O 1
ATOM 1144 N N . GLY A 1 145 ? -6.498 -8.39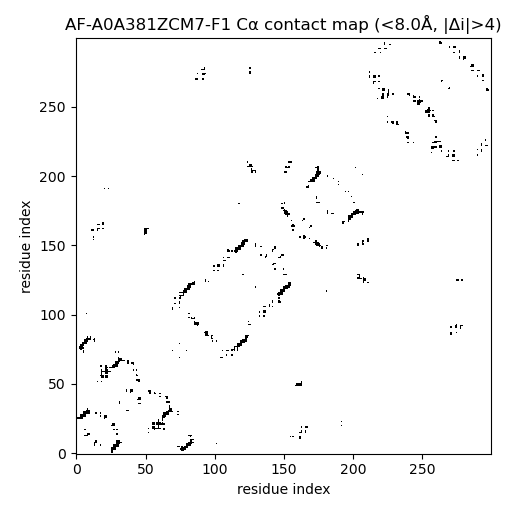1 21.389 1.00 91.75 145 GLY A N 1
ATOM 1145 C CA . GLY A 1 145 ? -7.720 -9.122 21.732 1.00 91.75 145 GLY A CA 1
ATOM 1146 C C . GLY A 1 145 ? -8.595 -8.424 22.780 1.00 91.75 145 GLY A C 1
ATOM 1147 O O . GLY A 1 145 ? -9.811 -8.639 22.789 1.00 91.75 145 GLY A O 1
ATOM 1148 N N . ILE A 1 146 ? -8.018 -7.543 23.607 1.00 91.62 146 ILE A N 1
ATOM 1149 C CA . ILE A 1 146 ? -8.719 -6.814 24.678 1.00 91.62 146 ILE A CA 1
ATOM 1150 C C . ILE A 1 146 ? -8.791 -5.317 24.364 1.00 91.62 146 ILE A C 1
ATOM 1152 O O . ILE A 1 146 ? -9.885 -4.776 24.237 1.00 91.62 146 ILE A O 1
ATOM 1156 N N . ASP A 1 147 ? -7.641 -4.667 24.190 1.00 93.75 147 ASP A N 1
ATOM 1157 C CA . ASP A 1 147 ? -7.550 -3.213 24.003 1.00 93.75 147 ASP A CA 1
ATOM 1158 C C . ASP A 1 147 ? -7.505 -2.820 22.520 1.00 93.75 147 ASP A C 1
ATOM 1160 O O . ASP A 1 147 ? -7.939 -1.735 22.137 1.00 93.75 147 ASP A O 1
ATOM 1164 N N . PHE A 1 148 ? -6.987 -3.703 21.662 1.00 95.31 148 PHE A N 1
ATOM 1165 C CA . PHE A 1 148 ? -6.896 -3.488 20.217 1.00 95.31 148 PHE A CA 1
ATOM 1166 C C . PHE A 1 148 ? -6.831 -4.814 19.450 1.00 95.31 148 PHE A C 1
ATOM 1168 O O . PHE A 1 148 ? -6.659 -5.885 20.031 1.00 95.31 148 PHE A O 1
ATOM 1175 N N . GLU A 1 149 ? -6.926 -4.723 18.128 1.00 96.69 149 GLU A N 1
ATOM 1176 C CA . GLU A 1 149 ? -6.607 -5.796 17.176 1.00 96.69 149 GLU A CA 1
ATOM 1177 C C . GLU A 1 149 ? -5.608 -5.262 16.144 1.00 96.69 149 GLU A C 1
ATOM 1179 O O . GLU A 1 149 ? -5.649 -4.067 15.838 1.00 96.69 149 GLU A O 1
ATOM 1184 N N . LEU A 1 150 ? -4.728 -6.104 15.593 1.00 97.69 150 LEU A N 1
ATOM 1185 C CA . LEU A 1 150 ? -3.762 -5.694 14.565 1.00 97.69 150 LEU A CA 1
ATOM 1186 C C . LEU A 1 150 ? -3.969 -6.427 13.247 1.00 97.69 150 LEU A C 1
ATOM 1188 O O . LEU A 1 150 ? -4.035 -7.654 13.206 1.00 97.69 150 LEU A O 1
ATOM 1192 N N . LEU A 1 151 ? -3.976 -5.669 12.151 1.00 98.56 151 LEU A N 1
ATOM 1193 C CA . LEU A 1 151 ? -3.996 -6.206 10.792 1.00 98.56 151 LEU A CA 1
ATOM 1194 C C . LEU A 1 151 ? -2.968 -5.505 9.894 1.00 98.56 151 LEU A C 1
ATOM 1196 O O . LEU A 1 151 ? -2.651 -4.331 10.073 1.00 98.56 151 LEU A O 1
ATOM 1200 N N . SER A 1 152 ? -2.498 -6.223 8.881 1.00 98.50 152 SER A N 1
ATOM 1201 C CA . SER A 1 152 ? -1.774 -5.683 7.730 1.00 98.50 152 SER A CA 1
ATOM 1202 C C . SER A 1 152 ? -2.732 -5.595 6.539 1.00 98.50 152 SER A C 1
ATOM 1204 O O . SER A 1 152 ? -3.455 -6.547 6.239 1.00 98.50 152 SER A O 1
ATOM 1206 N N . ASN A 1 153 ? -2.774 -4.450 5.867 1.00 98.56 153 ASN A N 1
ATOM 1207 C CA . ASN A 1 153 ? -3.562 -4.234 4.655 1.00 98.56 153 ASN A CA 1
ATOM 1208 C C . ASN A 1 153 ? -2.731 -3.427 3.651 1.00 98.56 153 ASN A C 1
ATOM 1210 O O . ASN A 1 153 ? -2.968 -2.223 3.507 1.00 98.56 153 ASN A O 1
ATOM 1214 N N . PRO A 1 154 ? -1.767 -4.063 2.962 1.00 97.69 154 PRO A N 1
ATOM 1215 C CA . PRO A 1 154 ? -0.940 -3.369 1.984 1.00 97.69 154 PRO A CA 1
ATOM 1216 C C . PRO A 1 154 ? -1.798 -2.706 0.899 1.00 97.69 154 PRO A C 1
ATOM 1218 O O . PRO A 1 154 ? -2.952 -3.069 0.649 1.00 97.69 154 PRO A O 1
ATOM 1221 N N . GLU A 1 155 ? -1.236 -1.681 0.279 1.00 95.50 155 GLU A N 1
ATOM 1222 C CA . GLU A 1 155 ? -1.837 -0.941 -0.827 1.00 95.50 155 GLU A CA 1
ATOM 1223 C C . GLU A 1 155 ? -1.091 -1.223 -2.135 1.00 95.50 155 GLU A C 1
ATOM 1225 O O . GLU A 1 155 ? 0.028 -1.726 -2.112 1.00 95.50 155 GLU A O 1
ATOM 1230 N N . PHE A 1 156 ? -1.704 -0.929 -3.278 1.00 95.69 156 PHE A N 1
ATOM 1231 C CA . PHE A 1 156 ? -1.098 -1.138 -4.598 1.00 95.69 156 PHE A CA 1
ATOM 1232 C C . PHE A 1 156 ? -1.420 0.016 -5.550 1.00 95.69 156 PHE A C 1
ATOM 1234 O O . PHE A 1 156 ? -1.712 -0.194 -6.726 1.00 95.69 156 PHE A O 1
ATOM 1241 N N . LEU A 1 157 ? -1.458 1.229 -5.010 1.00 93.62 157 LEU A N 1
ATOM 1242 C CA . LEU A 1 157 ? -1.813 2.423 -5.754 1.00 93.62 157 LEU A CA 1
ATOM 1243 C C . LEU A 1 157 ? -0.659 2.832 -6.673 1.00 93.62 157 LEU A C 1
ATOM 1245 O O . LEU A 1 157 ? 0.512 2.698 -6.317 1.00 93.62 157 LEU A O 1
ATOM 1249 N N . ARG A 1 158 ? -0.999 3.370 -7.845 1.00 92.25 158 ARG A N 1
ATOM 1250 C CA . ARG A 1 158 ? -0.040 3.975 -8.775 1.00 92.25 158 ARG A CA 1
ATOM 1251 C C . ARG A 1 158 ? -0.220 5.485 -8.791 1.00 92.25 158 ARG A C 1
ATOM 1253 O O . ARG A 1 158 ? -1.350 5.965 -8.882 1.00 92.25 158 ARG A O 1
ATOM 1260 N N . GLU A 1 159 ? 0.883 6.226 -8.710 1.00 87.56 159 GLU A N 1
ATOM 1261 C CA . GLU A 1 159 ? 0.875 7.685 -8.889 1.00 87.56 159 GLU A CA 1
ATOM 1262 C C . GLU A 1 159 ? 0.245 8.045 -10.246 1.00 87.56 159 GLU A C 1
ATOM 1264 O O . GLU A 1 159 ? 0.472 7.363 -11.246 1.00 87.56 159 GLU A O 1
ATOM 1269 N N . GLY A 1 160 ? -0.625 9.059 -10.270 1.00 92.31 160 GLY A N 1
ATOM 1270 C CA . GLY A 1 160 ? -1.423 9.420 -11.444 1.00 92.31 160 GLY A CA 1
ATOM 1271 C C . GLY A 1 160 ? -2.691 8.577 -11.645 1.00 92.31 160 GLY A C 1
ATOM 1272 O O . GLY A 1 160 ? -3.471 8.843 -12.561 1.00 92.31 160 GLY A O 1
ATOM 1273 N N . SER A 1 161 ? -2.918 7.539 -10.835 1.00 94.56 161 SER A N 1
ATOM 1274 C CA . SER A 1 161 ? -4.130 6.704 -10.860 1.00 94.56 161 SER A CA 1
ATOM 1275 C C . SER A 1 161 ? -4.618 6.288 -9.466 1.00 94.56 161 SER A C 1
ATOM 1277 O O . SER A 1 161 ? -5.476 5.413 -9.344 1.00 94.56 161 SER A O 1
ATOM 1279 N N . ALA A 1 162 ? -4.148 6.940 -8.406 1.00 95.25 162 ALA A N 1
ATOM 1280 C CA . ALA A 1 162 ? -4.378 6.583 -7.009 1.00 95.25 162 ALA A CA 1
ATOM 1281 C C . ALA A 1 162 ? -5.857 6.501 -6.660 1.00 95.25 162 ALA A C 1
ATOM 1283 O O . ALA A 1 162 ? -6.304 5.557 -6.013 1.00 95.25 162 ALA A O 1
ATOM 1284 N N . ILE A 1 163 ? -6.639 7.488 -7.098 1.00 96.44 163 ILE A N 1
ATOM 1285 C CA . ILE A 1 163 ? -8.082 7.520 -6.852 1.00 96.44 163 ILE A CA 1
ATOM 1286 C C . ILE A 1 163 ? -8.780 6.386 -7.594 1.00 96.44 163 ILE A C 1
ATOM 1288 O O . ILE A 1 163 ? -9.718 5.787 -7.067 1.00 96.44 163 ILE A O 1
ATOM 1292 N N . ASN A 1 164 ? -8.347 6.080 -8.816 1.00 96.06 164 ASN A N 1
ATOM 1293 C CA . ASN A 1 164 ? -8.922 4.980 -9.573 1.00 96.06 164 ASN A CA 1
ATOM 1294 C C . ASN A 1 164 ? -8.603 3.631 -8.920 1.00 96.06 164 ASN A C 1
ATOM 1296 O O . ASN A 1 164 ? -9.518 2.843 -8.694 1.00 96.06 164 ASN A O 1
ATOM 1300 N N . ASP A 1 165 ? -7.343 3.416 -8.555 1.00 96.50 165 ASP A N 1
ATOM 1301 C CA . ASP A 1 165 ? -6.864 2.185 -7.927 1.00 96.50 165 ASP A CA 1
ATOM 1302 C C . ASP A 1 165 ? -7.431 2.026 -6.502 1.00 96.50 165 ASP A C 1
ATOM 1304 O O . ASP A 1 165 ? -7.726 0.918 -6.066 1.00 96.50 165 ASP A O 1
ATOM 1308 N N . THR A 1 166 ? -7.680 3.133 -5.791 1.00 96.81 166 THR A N 1
ATOM 1309 C CA . THR A 1 166 ? -8.383 3.133 -4.498 1.00 96.81 166 THR A CA 1
ATOM 1310 C C . THR A 1 166 ? -9.835 2.707 -4.665 1.00 96.81 166 THR A C 1
ATOM 1312 O O . THR A 1 166 ? -10.355 1.989 -3.824 1.00 96.81 166 THR A O 1
ATOM 1315 N N . ARG A 1 167 ? -10.514 3.155 -5.727 1.00 95.81 167 ARG A N 1
ATOM 1316 C CA . ARG A 1 167 ? -11.931 2.845 -5.986 1.00 95.81 167 ARG A CA 1
ATOM 1317 C C . ARG A 1 167 ? -12.143 1.431 -6.513 1.00 95.81 167 ARG A C 1
ATOM 1319 O O . ARG A 1 167 ? -13.185 0.842 -6.232 1.00 95.81 167 ARG A O 1
ATOM 1326 N N . ASN A 1 168 ? -11.188 0.945 -7.297 1.00 95.75 168 ASN A N 1
ATOM 1327 C CA . ASN A 1 168 ? -11.240 -0.322 -8.011 1.00 95.75 168 ASN A CA 1
ATOM 1328 C C . ASN A 1 168 ? -9.919 -1.084 -7.799 1.00 95.75 168 ASN A C 1
ATOM 1330 O O . ASN A 1 168 ? -9.140 -1.231 -8.745 1.00 95.75 168 ASN A O 1
ATOM 1334 N N . PRO A 1 169 ? -9.612 -1.519 -6.565 1.00 95.69 169 PRO A N 1
ATOM 1335 C CA . PRO A 1 169 ? -8.381 -2.253 -6.324 1.00 95.69 169 PRO A CA 1
ATOM 1336 C C . PRO A 1 169 ? -8.437 -3.603 -7.043 1.00 95.69 169 PRO A C 1
ATOM 1338 O O . PRO A 1 169 ? -9.449 -4.293 -7.007 1.00 95.69 169 PRO A O 1
ATOM 1341 N N . HIS A 1 170 ? -7.337 -4.030 -7.661 1.00 92.19 170 HIS A N 1
ATOM 1342 C CA . HIS A 1 170 ? -7.295 -5.355 -8.291 1.00 92.19 170 HIS A CA 1
ATOM 1343 C C . HIS A 1 170 ? -7.425 -6.484 -7.256 1.00 92.19 170 HIS A C 1
ATOM 1345 O O . HIS A 1 170 ? -7.989 -7.529 -7.548 1.00 92.19 170 HIS A O 1
ATOM 1351 N N . VAL A 1 171 ? -6.957 -6.263 -6.023 1.00 97.00 171 VAL A N 1
ATOM 1352 C CA . VAL A 1 171 ? -7.152 -7.173 -4.892 1.00 97.00 171 VAL A CA 1
ATOM 1353 C C . VAL A 1 171 ? -7.106 -6.403 -3.576 1.00 97.00 171 VAL A C 1
ATOM 1355 O O . VAL A 1 171 ? -6.378 -5.419 -3.433 1.00 97.00 171 VAL A O 1
ATOM 1358 N N . VAL A 1 172 ? -7.850 -6.874 -2.577 1.00 98.19 172 VAL A N 1
ATOM 1359 C CA . VAL A 1 172 ? -7.746 -6.394 -1.197 1.00 98.19 172 VAL A CA 1
ATOM 1360 C C . VAL A 1 172 ? -7.148 -7.493 -0.325 1.00 98.19 172 VAL A C 1
ATOM 1362 O O . VAL A 1 172 ? -7.771 -8.529 -0.093 1.00 98.19 172 VAL A O 1
ATOM 1365 N N . ILE A 1 173 ? -5.946 -7.253 0.197 1.00 98.56 173 ILE A N 1
ATOM 1366 C CA . ILE A 1 173 ? -5.249 -8.198 1.077 1.00 98.56 173 ILE A CA 1
ATOM 1367 C C . ILE A 1 173 ? -5.502 -7.833 2.532 1.00 98.56 173 ILE A C 1
ATOM 1369 O O . ILE A 1 173 ? -5.285 -6.694 2.935 1.00 98.56 173 ILE A O 1
ATOM 1373 N N . VAL A 1 174 ? -5.910 -8.805 3.339 1.00 98.56 174 VAL A N 1
ATOM 1374 C CA . VAL A 1 174 ? -6.082 -8.642 4.780 1.00 98.56 174 VAL A CA 1
ATOM 1375 C C . VAL A 1 174 ? -5.249 -9.692 5.518 1.00 98.56 174 VAL A C 1
ATOM 1377 O O . VAL A 1 174 ? -5.626 -10.862 5.627 1.00 98.56 174 VAL A O 1
ATOM 1380 N N . GLY A 1 175 ? -4.099 -9.254 6.024 1.00 98.25 175 GLY A N 1
ATOM 1381 C CA . GLY A 1 175 ? -3.174 -10.036 6.835 1.00 98.25 175 GLY A CA 1
ATOM 1382 C C . GLY A 1 175 ? -3.439 -9.876 8.327 1.00 98.25 175 GLY A C 1
ATOM 1383 O O . GLY A 1 175 ? -3.667 -8.769 8.801 1.00 98.25 175 GLY A O 1
ATOM 1384 N N . GLY A 1 176 ? -3.379 -10.965 9.085 1.00 95.94 176 GLY A N 1
ATOM 1385 C CA . GLY A 1 176 ? -3.464 -10.929 10.546 1.00 95.94 176 GLY A CA 1
ATOM 1386 C C . GLY A 1 176 ? -3.869 -12.272 11.131 1.00 95.94 176 GLY A C 1
ATOM 1387 O O . GLY A 1 176 ? -4.306 -13.167 10.405 1.00 95.94 176 GLY A O 1
ATOM 1388 N N . ASN A 1 177 ? -3.724 -12.416 12.445 1.00 89.00 177 ASN A N 1
ATOM 1389 C CA . ASN A 1 177 ? -4.019 -13.679 13.120 1.00 89.00 177 ASN A CA 1
ATOM 1390 C C . ASN A 1 177 ? -5.502 -13.769 13.502 1.00 89.00 177 ASN A C 1
ATOM 1392 O O . ASN A 1 177 ? -6.145 -14.780 13.209 1.00 89.00 177 ASN A O 1
ATOM 1396 N N . ASP A 1 178 ? -6.083 -12.688 14.037 1.00 94.00 178 ASP A N 1
ATOM 1397 C CA . ASP A 1 178 ? -7.487 -12.673 14.452 1.00 94.00 178 ASP A CA 1
ATOM 1398 C C . ASP A 1 178 ? -8.446 -12.793 13.254 1.00 94.00 178 ASP A C 1
ATOM 1400 O O . ASP A 1 178 ? -8.581 -11.908 12.404 1.00 94.00 178 ASP A O 1
ATOM 1404 N N . THR A 1 179 ? -9.132 -13.930 13.161 1.00 94.75 179 THR A N 1
ATOM 1405 C CA . THR A 1 179 ? -10.079 -14.228 12.077 1.00 94.75 179 THR A CA 1
ATOM 1406 C C . THR A 1 179 ? -11.296 -13.305 12.118 1.00 94.75 179 THR A C 1
ATOM 1408 O O . THR A 1 179 ? -11.824 -12.946 11.059 1.00 94.75 179 THR A O 1
ATOM 1411 N N . LYS A 1 180 ? -11.723 -12.874 13.313 1.00 95.56 180 LYS A N 1
ATOM 1412 C CA . LYS A 1 180 ? -12.910 -12.034 13.502 1.00 95.56 180 LYS A CA 1
ATOM 1413 C C . LYS A 1 180 ? -12.686 -10.624 12.959 1.00 95.56 180 LYS A C 1
ATOM 1415 O O . LYS A 1 180 ? -13.517 -10.134 12.193 1.00 95.56 180 LYS A O 1
ATOM 1420 N N . SER A 1 181 ? -11.553 -10.006 13.273 1.00 96.00 181 SER A N 1
ATOM 1421 C CA . SER A 1 181 ? -11.161 -8.683 12.776 1.00 96.00 181 SER A CA 1
ATOM 1422 C C . SER A 1 181 ? -10.906 -8.701 11.278 1.00 96.00 181 SER A C 1
ATOM 1424 O O . SER A 1 181 ? -11.382 -7.809 10.575 1.00 96.00 181 SER A O 1
ATOM 1426 N N . ARG A 1 182 ? -10.263 -9.758 10.752 1.00 97.38 182 ARG A N 1
ATOM 1427 C CA . ARG A 1 182 ? -10.123 -9.941 9.297 1.00 97.38 182 ARG A CA 1
ATOM 1428 C C . ARG A 1 182 ? -11.481 -9.981 8.603 1.00 97.38 182 ARG A C 1
ATOM 1430 O O . ARG A 1 182 ? -11.685 -9.274 7.619 1.00 97.38 182 ARG A O 1
ATOM 1437 N N . LYS A 1 183 ? -12.431 -10.761 9.133 1.00 97.31 183 LYS A N 1
ATOM 1438 C CA . LYS A 1 183 ? -13.801 -10.818 8.604 1.00 97.31 183 LYS A CA 1
ATOM 1439 C C . LYS A 1 183 ? -14.482 -9.450 8.684 1.00 97.31 183 LYS A C 1
ATOM 1441 O O . LYS A 1 183 ? -15.046 -9.013 7.689 1.00 97.31 183 LYS A O 1
ATOM 1446 N N . LYS A 1 184 ? -14.380 -8.743 9.816 1.00 96.56 184 LYS A N 1
ATOM 1447 C CA . LYS A 1 184 ? -14.957 -7.397 9.994 1.00 96.56 184 LYS A CA 1
ATOM 1448 C C . LYS A 1 184 ? -14.419 -6.405 8.955 1.00 96.56 184 LYS A C 1
ATOM 1450 O O . LYS A 1 184 ? -15.201 -5.638 8.397 1.00 96.56 184 LYS A O 1
ATOM 1455 N N . LEU A 1 185 ? -13.113 -6.435 8.673 1.00 97.62 185 LEU A N 1
ATOM 1456 C CA . LEU A 1 185 ? -12.496 -5.561 7.673 1.00 97.62 185 LEU A CA 1
ATOM 1457 C C . LEU A 1 185 ? -12.925 -5.919 6.241 1.00 97.62 185 LEU A C 1
ATOM 1459 O O . LEU A 1 185 ? -13.226 -5.026 5.454 1.00 97.62 185 LEU A O 1
ATOM 1463 N N . VAL A 1 186 ? -13.026 -7.208 5.905 1.00 97.88 186 VAL A N 1
ATOM 1464 C CA . VAL A 1 186 ? -13.551 -7.645 4.598 1.00 97.88 186 VAL A CA 1
ATOM 1465 C C . VAL A 1 186 ? -15.009 -7.214 4.413 1.00 97.88 186 VAL A C 1
ATOM 1467 O O . VAL A 1 186 ? -15.352 -6.662 3.372 1.00 97.88 186 VAL A O 1
ATOM 1470 N N . GLU A 1 187 ? -15.863 -7.394 5.423 1.00 96.94 187 GLU A N 1
ATOM 1471 C CA . GLU A 1 187 ? -17.266 -6.958 5.361 1.00 96.94 187 GLU A CA 1
ATOM 1472 C C . GLU A 1 187 ? -17.407 -5.435 5.272 1.00 96.94 187 GLU A C 1
ATOM 1474 O O . GLU A 1 187 ? -18.351 -4.931 4.669 1.00 96.94 187 GLU A O 1
ATOM 1479 N N . PHE A 1 188 ? -16.461 -4.679 5.832 1.00 97.12 188 PHE A N 1
ATOM 1480 C CA . PHE A 1 188 ? -16.375 -3.247 5.580 1.00 97.12 188 PHE A CA 1
ATOM 1481 C C . PHE A 1 188 ? -16.053 -2.956 4.110 1.00 97.12 188 PHE A C 1
ATOM 1483 O O . PHE A 1 188 ? -16.773 -2.192 3.467 1.00 97.12 188 PHE A O 1
ATOM 1490 N N . TYR A 1 189 ? -15.028 -3.603 3.555 1.00 97.50 189 TYR A N 1
ATOM 1491 C CA . TYR A 1 189 ? -14.635 -3.376 2.170 1.00 97.50 189 TYR A CA 1
ATOM 1492 C C . TYR A 1 189 ? -15.712 -3.782 1.151 1.00 97.50 189 TYR A C 1
ATOM 1494 O O . TYR A 1 189 ? -15.902 -3.079 0.159 1.00 97.50 189 TYR A O 1
ATOM 1502 N N . LYS A 1 190 ? -16.482 -4.844 1.412 1.00 96.56 190 LYS A N 1
ATOM 1503 C CA . LYS A 1 190 ? -17.621 -5.260 0.570 1.00 96.56 190 LYS A CA 1
ATOM 1504 C C . LYS A 1 190 ? -18.726 -4.211 0.451 1.00 96.56 190 LYS A C 1
ATOM 1506 O O . LYS A 1 190 ? -19.468 -4.217 -0.523 1.00 96.56 190 LYS A O 1
ATOM 1511 N N . LYS A 1 191 ? -18.854 -3.308 1.429 1.00 94.94 191 LYS A N 1
ATOM 1512 C CA . LYS A 1 191 ? -19.849 -2.222 1.385 1.00 94.94 191 LYS A CA 1
ATOM 1513 C C . LYS A 1 191 ? -19.424 -1.068 0.480 1.00 94.94 191 LYS A C 1
ATOM 1515 O O . LYS A 1 191 ? -20.273 -0.277 0.079 1.00 94.94 191 LYS A O 1
ATOM 1520 N N . ILE A 1 192 ? -18.126 -0.929 0.208 1.00 95.19 192 ILE A N 1
ATOM 1521 C CA . ILE A 1 192 ? -17.577 0.233 -0.507 1.00 95.19 192 ILE A CA 1
ATOM 1522 C C . ILE A 1 192 ? -17.090 -0.092 -1.915 1.00 95.19 192 ILE A C 1
ATOM 1524 O O . ILE A 1 192 ? -17.101 0.802 -2.767 1.00 95.19 192 ILE A O 1
ATOM 1528 N N . TYR A 1 193 ? -16.700 -1.344 -2.155 1.00 96.50 193 TYR A N 1
ATOM 1529 C CA . TYR A 1 193 ? -16.178 -1.822 -3.431 1.00 96.50 193 TYR A CA 1
ATOM 1530 C C . TYR A 1 193 ? -17.227 -2.562 -4.271 1.00 96.50 193 TYR A C 1
ATOM 1532 O O . TYR A 1 193 ? -18.293 -2.915 -3.759 1.00 96.50 193 TYR A O 1
ATOM 1540 N N . PRO A 1 194 ? -16.958 -2.763 -5.577 1.00 90.81 194 PRO A N 1
ATOM 1541 C CA . PRO A 1 194 ? -17.812 -3.556 -6.457 1.00 90.81 194 PRO A CA 1
ATOM 1542 C C . PRO A 1 194 ? -18.030 -4.993 -5.957 1.00 90.81 194 PRO A C 1
ATOM 1544 O O . PRO A 1 194 ? -17.211 -5.547 -5.226 1.00 90.81 194 PRO A O 1
ATOM 1547 N N . LYS A 1 195 ? -19.131 -5.626 -6.388 1.00 88.62 195 LYS A N 1
ATOM 1548 C CA . LYS A 1 195 ? -19.504 -6.988 -5.953 1.00 88.62 195 LYS A CA 1
ATOM 1549 C C . LYS A 1 195 ? -18.468 -8.058 -6.320 1.00 88.62 195 LYS A C 1
ATOM 1551 O O . LYS A 1 195 ? -18.342 -9.035 -5.595 1.00 88.62 195 LYS A O 1
ATOM 1556 N N . ASN A 1 196 ? -17.754 -7.877 -7.428 1.00 90.75 196 ASN A N 1
ATOM 1557 C CA . ASN A 1 196 ? -16.742 -8.795 -7.957 1.00 90.75 196 ASN A CA 1
ATOM 1558 C C . ASN A 1 196 ? -15.320 -8.494 -7.446 1.00 90.75 196 ASN A C 1
ATOM 1560 O O . ASN A 1 196 ? -14.349 -8.873 -8.089 1.00 90.75 196 ASN A O 1
ATOM 1564 N N . GLN A 1 197 ? -15.186 -7.778 -6.328 1.00 96.31 197 GLN A N 1
ATOM 1565 C CA . GLN A 1 197 ? -13.890 -7.494 -5.724 1.00 96.31 197 GLN A CA 1
ATOM 1566 C C . GLN A 1 197 ? -13.273 -8.751 -5.096 1.00 96.31 197 GLN A C 1
ATOM 1568 O O . GLN A 1 197 ? -13.894 -9.393 -4.247 1.00 96.31 197 GLN A O 1
ATOM 1573 N N . ASP A 1 198 ? -12.008 -9.019 -5.416 1.00 96.88 198 ASP A N 1
ATOM 1574 C CA . ASP A 1 198 ? -11.246 -10.092 -4.783 1.00 96.88 198 ASP A CA 1
ATOM 1575 C C . ASP A 1 198 ? -10.704 -9.698 -3.406 1.00 96.88 198 ASP A C 1
ATOM 1577 O O . ASP A 1 198 ? -10.136 -8.613 -3.211 1.00 96.88 198 ASP A O 1
ATOM 1581 N N . TYR A 1 199 ? -10.846 -10.624 -2.453 1.00 97.81 199 TYR A N 1
ATOM 1582 C CA . TYR A 1 199 ? -10.385 -10.491 -1.073 1.00 97.81 199 TYR A CA 1
ATOM 1583 C C . TYR A 1 199 ? -9.490 -11.666 -0.685 1.00 97.81 199 TYR A C 1
ATOM 1585 O O . TYR A 1 199 ? -9.955 -12.799 -0.557 1.00 97.81 199 TYR A O 1
ATOM 1593 N N . VAL A 1 200 ? -8.221 -11.387 -0.393 1.00 98.06 200 VAL A N 1
ATOM 1594 C CA . VAL A 1 200 ? -7.256 -12.396 0.059 1.00 98.06 200 VAL A CA 1
ATOM 1595 C C . VAL A 1 200 ? -7.029 -12.241 1.556 1.00 98.06 200 VAL A C 1
ATOM 1597 O O . VAL A 1 200 ? -6.621 -11.184 2.033 1.00 98.06 200 VAL A O 1
ATOM 1600 N N . LYS A 1 201 ? -7.277 -13.307 2.320 1.00 98.06 201 LYS A N 1
ATOM 1601 C CA . LYS A 1 201 ? -7.003 -13.362 3.763 1.00 98.06 201 LYS A CA 1
ATOM 1602 C C . LYS A 1 201 ? -5.773 -14.222 4.001 1.00 98.06 201 LYS A C 1
ATOM 1604 O O . LYS A 1 201 ? -5.738 -15.365 3.564 1.00 98.06 201 LYS A O 1
ATOM 1609 N N . THR A 1 202 ? -4.798 -13.704 4.736 1.00 97.94 202 THR A N 1
ATOM 1610 C CA . THR A 1 202 ? -3.573 -14.443 5.077 1.00 97.94 202 THR A CA 1
ATOM 1611 C C . THR A 1 202 ? -3.051 -14.016 6.456 1.00 97.94 202 THR A C 1
ATOM 1613 O O . THR A 1 202 ? -3.756 -13.307 7.182 1.00 97.94 202 THR A O 1
ATOM 1616 N N . ASN A 1 203 ? -1.878 -14.494 6.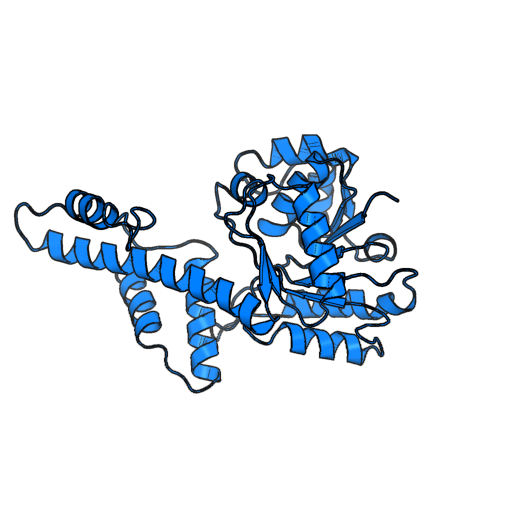871 1.00 97.50 203 ASN A N 1
ATOM 1617 C CA . ASN A 1 203 ? -1.190 -14.002 8.067 1.00 97.50 203 ASN A CA 1
ATOM 1618 C C . ASN A 1 203 ? -0.524 -12.635 7.788 1.00 97.50 203 ASN A C 1
ATOM 1620 O O . ASN A 1 203 ? -0.413 -12.203 6.640 1.00 97.50 203 ASN A O 1
ATOM 1624 N N . ALA A 1 204 ? -0.106 -11.926 8.837 1.00 96.75 204 ALA A N 1
ATOM 1625 C CA . ALA A 1 204 ? 0.465 -10.584 8.706 1.00 96.75 204 ALA A CA 1
ATOM 1626 C C . ALA A 1 204 ? 1.748 -10.555 7.858 1.00 96.75 204 ALA A C 1
ATOM 1628 O O . ALA A 1 204 ? 1.843 -9.769 6.919 1.00 96.75 204 ALA A O 1
ATOM 1629 N N . THR A 1 205 ? 2.688 -11.453 8.150 1.00 97.69 205 THR A N 1
ATOM 1630 C CA . THR A 1 205 ? 4.003 -11.531 7.500 1.00 97.69 205 THR A CA 1
ATOM 1631 C C . THR A 1 205 ? 3.888 -11.828 6.007 1.00 97.69 205 THR A C 1
ATOM 1633 O O . THR A 1 205 ? 4.551 -11.192 5.192 1.00 97.69 205 THR A O 1
ATOM 1636 N N . THR A 1 206 ? 2.996 -12.740 5.619 1.00 98.31 206 THR A N 1
ATOM 1637 C CA . THR A 1 206 ? 2.715 -13.026 4.209 1.00 98.31 206 THR A CA 1
ATOM 1638 C C . THR A 1 206 ? 2.069 -11.828 3.519 1.00 98.31 206 THR A C 1
ATOM 1640 O O . THR A 1 206 ? 2.456 -11.511 2.401 1.00 98.31 206 THR A O 1
ATOM 1643 N N . ALA A 1 207 ? 1.133 -11.118 4.161 1.00 98.38 207 ALA A N 1
ATOM 1644 C CA . ALA A 1 207 ? 0.555 -9.906 3.575 1.00 98.38 207 ALA A CA 1
ATOM 1645 C C . ALA A 1 207 ? 1.610 -8.812 3.337 1.00 98.38 207 ALA A C 1
ATOM 1647 O O . ALA A 1 207 ? 1.625 -8.209 2.266 1.00 98.38 207 ALA A O 1
ATOM 1648 N N . GLU A 1 208 ? 2.514 -8.598 4.297 1.00 98.38 208 GLU A N 1
ATOM 1649 C CA . GLU A 1 208 ? 3.650 -7.675 4.163 1.00 98.38 208 GLU A CA 1
ATOM 1650 C C . GLU A 1 208 ? 4.556 -8.081 2.982 1.00 98.38 208 GLU A C 1
ATOM 1652 O O . GLU A 1 208 ? 4.900 -7.242 2.150 1.00 98.38 208 GLU A O 1
ATOM 1657 N N . MET A 1 209 ? 4.861 -9.376 2.836 1.00 98.31 209 MET A N 1
ATOM 1658 C CA . MET A 1 209 ? 5.691 -9.890 1.738 1.00 98.31 209 MET A CA 1
ATOM 1659 C C . MET A 1 209 ? 5.027 -9.773 0.358 1.00 98.31 209 MET A C 1
ATOM 1661 O O . MET A 1 209 ? 5.716 -9.491 -0.620 1.00 98.31 209 MET A O 1
ATOM 1665 N N . ILE A 1 210 ? 3.702 -9.943 0.246 1.00 98.44 210 ILE A N 1
ATOM 1666 C CA . ILE A 1 210 ? 3.005 -9.850 -1.052 1.00 98.44 210 ILE A CA 1
ATOM 1667 C C . ILE A 1 210 ? 3.211 -8.471 -1.698 1.00 98.44 210 ILE A C 1
ATOM 1669 O O . ILE A 1 210 ? 3.389 -8.391 -2.913 1.00 98.44 210 ILE A O 1
ATOM 1673 N N . LYS A 1 211 ? 3.245 -7.388 -0.907 1.00 97.31 211 LYS A N 1
ATOM 1674 C CA . LYS A 1 211 ? 3.532 -6.040 -1.426 1.00 97.31 211 LYS A CA 1
ATOM 1675 C C . LYS A 1 211 ? 4.893 -5.979 -2.120 1.00 97.31 211 LYS A C 1
ATOM 1677 O O . LYS A 1 211 ? 4.991 -5.489 -3.243 1.00 97.31 211 LYS A O 1
ATOM 1682 N N . TYR A 1 212 ? 5.916 -6.513 -1.461 1.00 98.12 212 TYR A N 1
ATOM 1683 C CA . TYR A 1 212 ? 7.278 -6.554 -1.977 1.00 98.12 212 TYR A CA 1
ATOM 1684 C C . TYR A 1 212 ? 7.419 -7.460 -3.193 1.00 98.12 212 TYR A C 1
ATOM 1686 O O . TYR A 1 212 ? 8.013 -7.046 -4.183 1.00 98.12 212 TYR A O 1
ATOM 1694 N N . ALA A 1 213 ? 6.835 -8.659 -3.150 1.00 98.31 213 ALA A N 1
ATOM 1695 C CA . ALA A 1 213 ? 6.863 -9.590 -4.270 1.00 98.31 213 ALA A CA 1
ATOM 1696 C C . ALA A 1 213 ? 6.223 -8.980 -5.528 1.00 98.31 213 ALA A C 1
ATOM 1698 O O . ALA A 1 213 ? 6.801 -9.067 -6.609 1.00 98.31 213 ALA A O 1
ATOM 1699 N N . ASN A 1 214 ? 5.076 -8.306 -5.380 1.00 97.25 214 ASN A N 1
ATOM 1700 C CA . ASN A 1 214 ? 4.397 -7.646 -6.494 1.00 97.25 214 ASN A CA 1
ATOM 1701 C C . ASN A 1 214 ? 5.269 -6.530 -7.098 1.00 97.25 214 ASN A C 1
ATOM 1703 O O . ASN A 1 214 ? 5.595 -6.565 -8.282 1.00 97.25 214 ASN A O 1
ATOM 1707 N N . ASN A 1 215 ? 5.733 -5.585 -6.273 1.00 97.00 215 ASN A N 1
ATOM 1708 C CA . ASN A 1 215 ? 6.545 -4.464 -6.753 1.00 97.00 215 ASN A CA 1
ATOM 1709 C C . ASN A 1 215 ? 7.888 -4.920 -7.355 1.00 97.00 215 ASN A C 1
ATOM 1711 O O . ASN A 1 215 ? 8.297 -4.400 -8.391 1.00 97.00 215 ASN A O 1
ATOM 1715 N N . ALA A 1 216 ? 8.551 -5.914 -6.757 1.00 98.00 216 ALA A N 1
ATOM 1716 C CA . ALA A 1 216 ? 9.801 -6.465 -7.279 1.00 98.00 216 ALA A CA 1
ATOM 1717 C C . ALA A 1 216 ? 9.603 -7.179 -8.626 1.00 98.00 216 ALA A C 1
ATOM 1719 O O . ALA A 1 216 ? 10.437 -7.046 -9.523 1.00 98.00 216 ALA A O 1
ATOM 1720 N N . PHE A 1 217 ? 8.492 -7.899 -8.804 1.00 98.06 217 PHE A N 1
ATOM 1721 C CA . PHE A 1 217 ? 8.190 -8.552 -10.075 1.00 98.06 217 PHE A CA 1
ATOM 1722 C C . PHE A 1 217 ? 7.868 -7.538 -11.180 1.00 98.06 217 PHE A C 1
ATOM 1724 O O . PHE A 1 217 ? 8.380 -7.665 -12.290 1.00 98.06 217 PHE A O 1
ATOM 1731 N N . LEU A 1 218 ? 7.099 -6.487 -10.877 1.00 97.19 218 LEU A N 1
ATOM 1732 C CA . LEU A 1 218 ? 6.831 -5.404 -11.831 1.00 97.19 218 LEU A CA 1
ATOM 1733 C C . LEU A 1 218 ? 8.118 -4.686 -12.261 1.00 97.19 218 LEU A C 1
ATOM 1735 O O . LEU A 1 218 ? 8.316 -4.459 -13.454 1.00 97.19 218 LEU A O 1
ATOM 1739 N N . ALA A 1 219 ? 9.019 -4.399 -11.316 1.00 97.88 219 ALA A N 1
ATOM 1740 C CA . ALA A 1 219 ? 10.349 -3.868 -11.615 1.00 97.88 219 ALA A CA 1
ATOM 1741 C C . ALA A 1 219 ? 11.154 -4.825 -12.513 1.00 97.88 219 ALA A C 1
ATOM 1743 O O . ALA A 1 219 ? 11.755 -4.397 -13.494 1.00 97.88 219 ALA A O 1
ATOM 1744 N N . THR A 1 220 ? 11.090 -6.132 -12.236 1.00 98.31 220 THR A N 1
ATOM 1745 C CA . THR A 1 220 ? 11.751 -7.164 -13.049 1.00 98.31 220 THR A CA 1
ATOM 1746 C C . THR A 1 220 ? 11.232 -7.175 -14.488 1.00 98.31 220 THR A C 1
ATOM 1748 O O . THR A 1 220 ? 12.043 -7.252 -15.405 1.00 98.31 220 THR A O 1
ATOM 1751 N N . LYS A 1 221 ? 9.914 -7.053 -14.716 1.00 98.06 221 LYS A N 1
ATOM 1752 C CA . LYS A 1 221 ? 9.345 -6.993 -16.077 1.00 98.06 221 LYS A CA 1
ATOM 1753 C C . LYS A 1 221 ? 9.880 -5.797 -16.870 1.00 98.06 221 LYS A C 1
ATOM 1755 O O . LYS A 1 221 ? 10.283 -5.973 -18.018 1.00 98.06 221 LYS A O 1
ATOM 1760 N N . ILE A 1 222 ? 9.936 -4.617 -16.245 1.00 98.00 222 ILE A N 1
ATOM 1761 C CA . ILE A 1 222 ? 10.475 -3.400 -16.873 1.00 98.00 222 ILE A CA 1
ATOM 1762 C C . ILE A 1 222 ? 11.955 -3.594 -17.218 1.00 98.00 222 ILE A C 1
ATOM 1764 O O . ILE A 1 222 ? 12.367 -3.381 -18.354 1.00 98.00 222 ILE A O 1
ATOM 1768 N N . THR A 1 223 ? 12.761 -4.048 -16.259 1.00 98.25 223 THR A N 1
ATOM 1769 C CA . THR A 1 223 ? 14.192 -4.270 -16.496 1.00 98.25 223 THR A CA 1
ATOM 1770 C C . THR A 1 223 ? 14.446 -5.340 -17.555 1.00 98.25 223 THR A C 1
ATOM 1772 O O . THR A 1 223 ? 15.363 -5.202 -18.365 1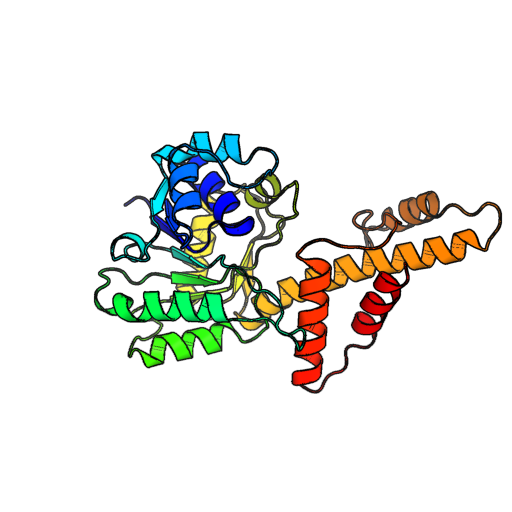.00 98.25 223 THR A O 1
ATOM 1775 N N . PHE A 1 224 ? 13.625 -6.391 -17.585 1.00 98.25 224 PHE A N 1
ATOM 1776 C CA . PHE A 1 224 ? 13.709 -7.431 -18.600 1.00 98.25 224 PHE A CA 1
ATOM 1777 C C . PHE A 1 224 ? 13.469 -6.856 -19.999 1.00 98.25 224 PHE A C 1
ATOM 1779 O O . PHE A 1 224 ? 14.302 -7.052 -20.882 1.00 98.25 224 PHE A O 1
ATOM 1786 N N . ILE A 1 225 ? 12.377 -6.108 -20.206 1.00 98.38 225 ILE A N 1
ATOM 1787 C CA . ILE A 1 225 ? 12.088 -5.571 -21.541 1.00 98.38 225 ILE A CA 1
ATOM 1788 C C . ILE A 1 225 ? 13.092 -4.491 -21.966 1.00 98.38 225 ILE A C 1
ATOM 1790 O O . ILE A 1 225 ? 13.460 -4.430 -23.134 1.00 98.38 225 ILE A O 1
ATOM 1794 N N . ASN A 1 226 ? 13.631 -3.715 -21.023 1.00 98.44 226 ASN A N 1
ATOM 1795 C CA . ASN A 1 226 ? 14.736 -2.792 -21.291 1.00 98.44 226 ASN A CA 1
ATOM 1796 C C . ASN A 1 226 ? 16.001 -3.527 -21.755 1.00 98.44 226 ASN A C 1
ATOM 1798 O O . ASN A 1 226 ? 16.648 -3.116 -22.716 1.00 98.44 226 ASN A O 1
ATOM 1802 N N . SER A 1 227 ? 16.314 -4.667 -21.134 1.00 98.06 227 SER A N 1
ATOM 1803 C CA . SER A 1 227 ? 17.436 -5.510 -21.565 1.00 98.06 227 SER A CA 1
ATOM 1804 C C . SER A 1 227 ? 17.227 -6.027 -22.993 1.00 98.06 227 SER A C 1
ATOM 1806 O O . SER A 1 227 ? 18.158 -6.008 -23.797 1.00 98.06 227 SER A O 1
ATOM 1808 N N . MET A 1 228 ? 15.994 -6.420 -23.338 1.00 98.25 228 MET A N 1
ATOM 1809 C CA . MET A 1 228 ? 15.638 -6.793 -24.710 1.00 98.25 228 MET A CA 1
ATOM 1810 C C . MET A 1 228 ? 15.780 -5.618 -25.678 1.00 98.25 228 MET A C 1
ATOM 1812 O O . MET A 1 228 ? 16.313 -5.812 -26.767 1.00 98.25 228 MET A O 1
ATOM 1816 N N . ALA A 1 229 ? 15.378 -4.405 -25.290 1.00 98.25 229 ALA A N 1
ATOM 1817 C CA . ALA A 1 229 ? 15.548 -3.209 -26.114 1.00 98.25 229 ALA A CA 1
ATOM 1818 C C . ALA A 1 229 ? 17.025 -2.947 -26.435 1.00 98.25 229 ALA A C 1
ATOM 1820 O O . ALA A 1 229 ? 17.372 -2.721 -27.593 1.00 98.25 229 ALA A O 1
ATOM 1821 N N . ASN A 1 230 ? 17.905 -3.065 -25.438 1.00 98.00 230 ASN A N 1
ATOM 1822 C CA . ASN A 1 230 ? 19.345 -2.882 -25.623 1.00 98.00 230 ASN A CA 1
ATOM 1823 C C . ASN A 1 230 ? 19.944 -3.939 -26.568 1.00 98.00 230 ASN A C 1
ATOM 1825 O O . ASN A 1 230 ? 20.840 -3.620 -27.348 1.00 98.00 230 ASN A O 1
ATOM 1829 N N . ILE A 1 231 ? 19.440 -5.180 -26.537 1.00 98.12 231 ILE A N 1
ATOM 1830 C CA . ILE A 1 231 ? 19.809 -6.222 -27.510 1.00 98.12 231 ILE A CA 1
ATOM 1831 C C . ILE A 1 231 ? 19.303 -5.847 -28.909 1.00 98.12 231 ILE A C 1
ATOM 1833 O O . ILE A 1 231 ? 20.080 -5.885 -29.860 1.00 98.12 231 ILE A O 1
ATOM 1837 N N . CYS A 1 232 ? 18.034 -5.445 -29.038 1.00 98.19 232 CYS A N 1
ATOM 1838 C CA . CYS A 1 232 ? 17.429 -5.075 -30.321 1.00 98.19 232 CYS A CA 1
ATOM 1839 C C . CYS A 1 232 ? 18.180 -3.917 -30.991 1.00 98.19 232 CYS A C 1
ATOM 1841 O O . CYS A 1 232 ? 18.393 -3.950 -32.193 1.00 98.19 232 CYS A O 1
ATOM 1843 N N . GLN A 1 233 ? 18.692 -2.952 -30.220 1.00 97.00 233 GLN A N 1
ATOM 1844 C CA . GLN A 1 233 ? 19.534 -1.863 -30.740 1.00 97.00 233 GLN A CA 1
ATOM 1845 C C . GLN A 1 233 ? 20.847 -2.333 -31.393 1.00 97.00 233 GLN A C 1
ATOM 1847 O O . GLN A 1 233 ? 21.492 -1.557 -32.097 1.00 97.00 233 GLN A O 1
ATOM 1852 N N . LYS A 1 234 ? 21.288 -3.572 -31.142 1.00 98.19 234 LYS A N 1
ATOM 1853 C CA . LYS A 1 234 ? 22.492 -4.166 -31.747 1.00 98.19 234 LYS A CA 1
ATOM 1854 C C . LYS A 1 234 ? 22.184 -5.057 -32.950 1.00 98.19 234 LYS A C 1
ATOM 1856 O O . LYS A 1 234 ? 23.124 -5.542 -33.576 1.00 98.19 234 LYS A O 1
ATOM 1861 N N . ILE A 1 235 ? 20.910 -5.274 -33.273 1.00 98.25 235 ILE A N 1
ATOM 1862 C CA . ILE A 1 235 ? 20.469 -6.134 -34.373 1.00 98.25 235 ILE A CA 1
ATOM 1863 C C . ILE A 1 235 ? 19.740 -5.254 -35.401 1.00 98.25 235 ILE A C 1
ATOM 1865 O O . ILE A 1 235 ? 18.758 -4.604 -35.041 1.00 98.25 235 ILE A O 1
ATOM 1869 N N . PRO A 1 236 ? 20.189 -5.207 -36.671 1.00 97.44 236 PRO A N 1
ATOM 1870 C CA . PRO A 1 236 ? 19.500 -4.448 -37.713 1.00 97.44 236 PRO A CA 1
ATOM 1871 C C . PRO A 1 236 ? 18.012 -4.805 -37.808 1.00 97.44 236 PRO A C 1
ATOM 1873 O O . PRO A 1 236 ? 17.630 -5.959 -37.611 1.00 97.44 236 PRO A O 1
ATOM 1876 N N . ASP A 1 237 ? 17.184 -3.797 -38.087 1.00 96.75 237 ASP A N 1
ATOM 1877 C CA . ASP A 1 237 ? 15.747 -3.929 -38.364 1.00 96.75 237 ASP A CA 1
ATOM 1878 C C . ASP A 1 237 ? 14.926 -4.678 -37.287 1.00 96.75 237 ASP A C 1
ATOM 1880 O O . ASP A 1 237 ? 13.871 -5.242 -37.573 1.00 96.75 237 ASP A O 1
ATOM 1884 N N . THR A 1 238 ? 15.381 -4.677 -36.026 1.00 98.25 238 THR A N 1
ATOM 1885 C CA . THR A 1 238 ? 14.685 -5.334 -34.906 1.00 98.25 238 THR A CA 1
ATOM 1886 C C . THR A 1 238 ? 13.944 -4.324 -34.025 1.00 98.25 238 THR A C 1
ATOM 1888 O O . THR A 1 238 ? 14.557 -3.439 -33.429 1.00 98.25 238 THR A O 1
ATOM 1891 N N . ASN A 1 239 ? 12.622 -4.482 -33.887 1.00 97.88 239 ASN A N 1
ATOM 1892 C CA . ASN A 1 239 ? 11.761 -3.593 -33.100 1.00 97.88 239 ASN A CA 1
ATOM 1893 C C . ASN A 1 239 ? 11.324 -4.231 -31.766 1.00 97.88 239 ASN A C 1
ATOM 1895 O O . ASN A 1 239 ? 10.593 -5.225 -31.748 1.00 97.88 239 ASN A O 1
ATOM 1899 N N . VAL A 1 240 ? 11.724 -3.6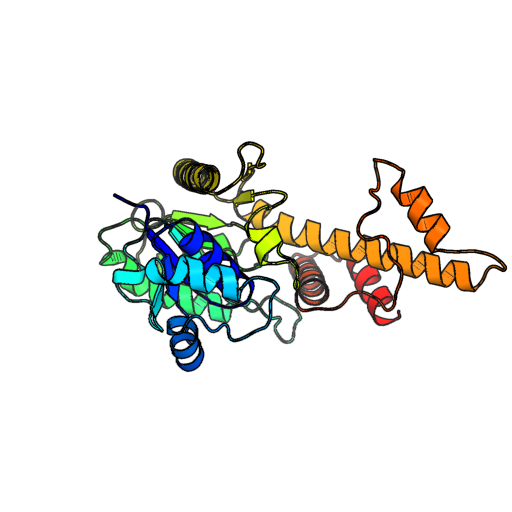31 -30.639 1.00 98.12 240 VAL A N 1
ATOM 1900 C CA . VAL A 1 240 ? 11.350 -4.121 -29.302 1.00 98.12 240 VAL A CA 1
ATOM 1901 C C . VAL A 1 240 ? 9.853 -3.992 -29.014 1.00 98.12 240 VAL A C 1
ATOM 1903 O O . VAL A 1 240 ? 9.314 -4.827 -28.291 1.00 98.12 240 VAL A O 1
ATOM 1906 N N . ASP A 1 241 ? 9.161 -3.012 -29.598 1.00 97.81 241 ASP A N 1
ATOM 1907 C CA . ASP A 1 241 ? 7.731 -2.805 -29.348 1.00 97.81 241 ASP A CA 1
ATOM 1908 C C . ASP A 1 241 ? 6.890 -3.928 -29.968 1.00 97.81 241 ASP A C 1
ATOM 1910 O O . ASP A 1 241 ? 5.953 -4.432 -29.341 1.00 97.81 241 ASP A O 1
ATOM 1914 N N . ASP A 1 242 ? 7.265 -4.388 -31.166 1.00 98.06 242 ASP A N 1
ATOM 1915 C CA . ASP A 1 242 ? 6.623 -5.533 -31.817 1.00 98.06 242 ASP A CA 1
ATOM 1916 C C . ASP A 1 242 ? 6.871 -6.825 -31.025 1.00 98.06 242 ASP A C 1
ATOM 1918 O O . ASP A 1 242 ? 5.941 -7.603 -30.789 1.00 98.06 242 ASP A O 1
ATOM 1922 N N . ILE A 1 243 ? 8.099 -7.019 -30.531 1.00 98.00 243 ILE A N 1
ATOM 1923 C CA . ILE A 1 243 ? 8.457 -8.152 -29.665 1.00 98.00 243 ILE A CA 1
ATOM 1924 C C . ILE A 1 243 ? 7.643 -8.115 -28.366 1.00 98.00 243 ILE A C 1
ATOM 1926 O O . ILE A 1 243 ? 7.004 -9.108 -28.013 1.00 98.00 243 ILE A O 1
ATOM 1930 N N . ALA A 1 244 ? 7.614 -6.976 -27.669 1.00 97.94 244 ALA A N 1
ATOM 1931 C CA . ALA A 1 244 ? 6.871 -6.791 -26.426 1.00 97.94 244 ALA A CA 1
ATOM 1932 C C . ALA A 1 244 ? 5.376 -7.067 -26.613 1.00 97.94 244 ALA A C 1
ATOM 1934 O O . ALA A 1 244 ? 4.755 -7.743 -25.787 1.00 97.94 244 ALA A O 1
ATOM 1935 N N . LYS A 1 245 ? 4.804 -6.585 -27.724 1.00 97.69 245 LYS A N 1
ATOM 1936 C CA . LYS A 1 245 ? 3.409 -6.818 -28.094 1.00 97.69 245 LYS A CA 1
ATOM 1937 C C . LYS A 1 245 ? 3.122 -8.306 -28.263 1.00 97.69 245 LYS A C 1
ATOM 1939 O O . LYS A 1 245 ? 2.192 -8.797 -27.629 1.00 97.69 245 LYS A O 1
ATOM 1944 N N . VAL A 1 246 ? 3.915 -9.025 -29.063 1.00 98.00 246 VAL A N 1
ATOM 1945 C CA . VAL A 1 246 ? 3.720 -10.467 -29.304 1.00 98.00 246 VAL A CA 1
ATOM 1946 C C . VAL A 1 246 ? 3.927 -11.277 -28.022 1.00 98.00 246 VAL A C 1
ATOM 1948 O O . VAL A 1 246 ? 3.097 -12.124 -27.700 1.00 98.00 246 VAL A O 1
ATOM 1951 N N . MET A 1 247 ? 4.962 -10.976 -27.232 1.00 97.56 247 MET A N 1
ATOM 1952 C CA . MET A 1 247 ? 5.173 -11.604 -25.921 1.00 97.56 247 MET A CA 1
ATOM 1953 C C . MET A 1 247 ? 3.981 -11.385 -24.984 1.00 97.56 247 MET A C 1
ATOM 1955 O O . MET A 1 247 ? 3.541 -12.304 -24.297 1.00 97.56 247 MET A O 1
ATOM 1959 N N . GLY A 1 248 ? 3.438 -10.169 -24.967 1.00 97.19 248 GLY A N 1
ATOM 1960 C CA . GLY A 1 248 ? 2.297 -9.796 -24.140 1.00 97.19 248 GLY A CA 1
ATOM 1961 C C . GLY A 1 248 ? 0.978 -10.473 -24.522 1.00 97.19 248 GLY A C 1
ATOM 1962 O O . GLY A 1 248 ? 0.061 -10.490 -23.699 1.00 97.19 248 GLY A O 1
ATOM 1963 N N . MET A 1 249 ? 0.870 -11.027 -25.737 1.00 97.31 249 MET A N 1
ATOM 1964 C CA . MET A 1 249 ? -0.282 -11.831 -26.165 1.00 97.31 249 MET A CA 1
ATOM 1965 C C . MET A 1 249 ? -0.291 -13.219 -25.513 1.00 97.31 249 MET A C 1
ATOM 1967 O O . MET A 1 249 ? -1.348 -13.845 -25.456 1.00 97.31 249 MET A O 1
ATOM 1971 N N . ASP A 1 250 ? 0.847 -13.691 -24.987 1.00 97.44 250 ASP A N 1
ATOM 1972 C CA . ASP A 1 250 ? 0.889 -14.921 -24.203 1.00 97.44 250 ASP A CA 1
ATOM 1973 C C . ASP A 1 250 ? 0.177 -14.706 -22.851 1.00 97.44 250 ASP A C 1
ATOM 1975 O O . ASP A 1 250 ? 0.623 -13.888 -22.028 1.00 97.44 250 ASP A O 1
ATOM 1979 N N . PRO A 1 251 ? -0.913 -15.448 -22.565 1.00 94.88 251 PRO A N 1
ATOM 1980 C CA . PRO A 1 251 ? -1.693 -15.270 -21.342 1.00 94.88 251 PRO A CA 1
ATOM 1981 C C . PRO A 1 251 ? -0.903 -15.581 -20.063 1.00 94.88 251 PRO A C 1
ATOM 1983 O O . PRO A 1 251 ? -1.318 -15.176 -18.978 1.00 94.88 251 PRO A O 1
ATOM 1986 N N . ARG A 1 252 ? 0.244 -16.265 -20.162 1.00 96.12 252 ARG A N 1
ATOM 1987 C CA . ARG A 1 252 ? 1.140 -16.545 -19.031 1.00 96.12 252 ARG A CA 1
ATOM 1988 C C . ARG A 1 252 ? 2.022 -15.345 -18.662 1.00 96.12 252 ARG A C 1
ATOM 1990 O O . ARG A 1 252 ? 2.583 -15.340 -17.570 1.00 96.12 252 ARG A O 1
ATOM 1997 N N . ILE A 1 253 ? 2.159 -14.345 -19.543 1.00 95.31 253 ILE A N 1
ATOM 1998 C CA . ILE A 1 253 ? 3.059 -13.187 -19.366 1.00 95.31 253 ILE A CA 1
ATOM 1999 C C . ILE A 1 253 ? 2.288 -11.896 -19.056 1.00 95.31 253 ILE A C 1
ATOM 2001 O O . ILE A 1 253 ? 2.697 -11.140 -18.167 1.00 95.31 253 ILE A O 1
ATOM 2005 N N . SER A 1 254 ? 1.173 -11.651 -19.755 1.00 93.50 254 SER A N 1
ATOM 2006 C CA . SER A 1 254 ? 0.449 -10.368 -19.801 1.00 93.50 254 SER A CA 1
ATOM 2007 C C . SER A 1 254 ? 1.218 -9.227 -20.487 1.00 93.50 254 SER A C 1
ATOM 2009 O O . SER A 1 254 ? 2.402 -8.995 -20.237 1.00 93.50 254 SER A O 1
ATOM 2011 N N . ASN A 1 255 ? 0.489 -8.445 -21.289 1.00 93.56 255 ASN A N 1
ATOM 2012 C CA . ASN A 1 255 ? 0.964 -7.255 -22.002 1.00 93.56 255 ASN A CA 1
ATOM 2013 C C . ASN A 1 255 ? 1.284 -6.036 -21.115 1.00 93.56 255 ASN A C 1
ATOM 2015 O O . ASN A 1 255 ? 1.831 -5.051 -21.602 1.00 93.56 255 ASN A O 1
ATOM 2019 N N . LEU A 1 256 ? 0.951 -6.063 -19.822 1.00 94.75 256 LEU A N 1
ATOM 2020 C CA . LEU A 1 256 ? 1.218 -4.947 -18.913 1.00 94.75 256 LEU A CA 1
ATOM 2021 C C . LEU A 1 256 ? 2.680 -4.943 -18.446 1.00 94.75 256 LEU A C 1
ATOM 2023 O O . LEU A 1 256 ? 3.250 -6.005 -18.200 1.00 94.75 256 LEU A O 1
ATOM 2027 N N . PHE A 1 257 ? 3.252 -3.751 -18.225 1.00 95.50 257 PHE A N 1
ATOM 2028 C CA . PHE A 1 257 ? 4.635 -3.565 -17.744 1.00 95.50 257 PHE A CA 1
ATOM 2029 C C . PHE A 1 257 ? 5.715 -4.127 -18.693 1.00 95.50 257 PHE A C 1
ATOM 2031 O O . PHE A 1 257 ? 6.765 -4.573 -18.242 1.00 95.50 257 PHE A O 1
ATOM 2038 N N . LEU A 1 258 ? 5.458 -4.092 -20.006 1.00 97.19 258 LEU A N 1
ATOM 2039 C CA . LEU A 1 258 ? 6.401 -4.481 -21.065 1.00 97.19 258 LEU A CA 1
ATOM 2040 C C . LEU A 1 258 ? 6.743 -3.309 -22.004 1.00 97.19 258 LEU A C 1
ATOM 2042 O O . LEU A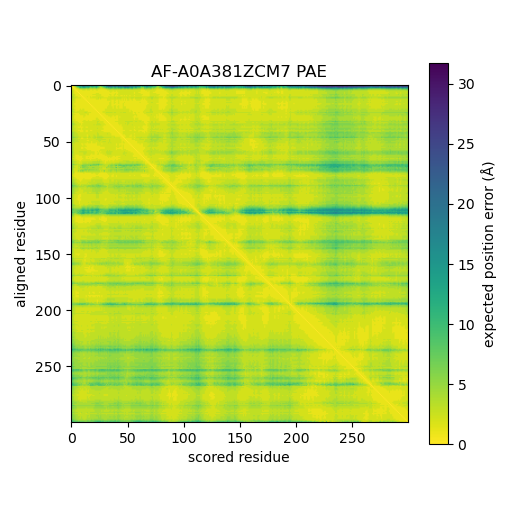 1 258 ? 7.034 -3.518 -23.171 1.00 97.19 258 LEU A O 1
ATOM 2046 N N . ASN A 1 259 ? 6.704 -2.073 -21.506 1.00 95.81 259 ASN A N 1
ATOM 2047 C CA . ASN A 1 259 ? 7.111 -0.907 -22.291 1.00 95.81 259 ASN A CA 1
ATOM 2048 C C . ASN A 1 259 ? 8.574 -0.597 -21.976 1.00 95.81 259 ASN A C 1
ATOM 2050 O O . ASN A 1 259 ? 8.886 -0.273 -20.826 1.00 95.81 259 ASN A O 1
ATOM 2054 N N . ALA A 1 260 ? 9.451 -0.721 -22.972 1.00 96.62 260 ALA A N 1
ATOM 2055 C CA . ALA A 1 260 ? 10.852 -0.355 -22.818 1.00 96.62 260 ALA A CA 1
ATOM 2056 C C . ALA A 1 260 ? 11.025 1.170 -22.699 1.00 96.62 260 ALA A C 1
ATOM 2058 O O . ALA A 1 260 ? 10.202 1.946 -23.187 1.00 96.62 260 ALA A O 1
ATOM 2059 N N . GLY A 1 261 ? 12.093 1.610 -22.037 1.00 95.56 261 GLY A N 1
ATOM 2060 C CA . GLY A 1 261 ? 12.368 3.026 -21.808 1.00 95.56 261 GLY A CA 1
ATOM 2061 C C . GLY A 1 261 ? 13.590 3.272 -20.913 1.00 95.56 261 GLY A C 1
ATOM 2062 O O . GLY A 1 261 ? 14.428 2.383 -20.763 1.00 95.56 261 GLY A O 1
ATOM 2063 N N . PRO A 1 262 ? 13.695 4.456 -20.282 1.00 95.25 262 PRO A N 1
ATOM 2064 C CA . PRO A 1 262 ? 14.866 4.881 -19.499 1.00 95.25 262 PRO A CA 1
ATOM 2065 C C . PRO A 1 262 ? 14.927 4.260 -18.086 1.00 95.25 262 PRO A C 1
ATOM 2067 O O . PRO A 1 262 ? 15.406 4.881 -17.145 1.00 95.25 262 PRO A O 1
ATOM 2070 N N . GLY A 1 263 ? 14.361 3.066 -17.894 1.00 94.88 263 GLY A N 1
ATOM 2071 C CA . GLY A 1 263 ? 14.223 2.453 -16.570 1.00 94.88 263 GLY A CA 1
ATOM 2072 C C . GLY A 1 263 ? 12.991 2.907 -15.777 1.00 94.88 263 GLY A C 1
ATOM 2073 O O . GLY A 1 263 ? 12.207 3.763 -16.191 1.00 94.88 263 GLY A O 1
ATOM 2074 N N . PHE A 1 264 ? 12.782 2.274 -14.623 1.00 95.81 264 PHE A N 1
ATOM 2075 C CA . PHE A 1 264 ? 11.745 2.640 -13.665 1.00 95.81 264 PHE A CA 1
ATOM 2076 C C . PHE A 1 264 ? 12.262 3.642 -12.625 1.00 95.81 264 PHE A C 1
ATOM 2078 O O . PHE A 1 264 ? 13.414 3.592 -12.193 1.00 95.81 264 PHE A O 1
ATOM 2085 N N . GLY A 1 265 ? 11.361 4.509 -12.157 1.00 93.19 265 GLY A N 1
ATOM 2086 C CA . GLY A 1 265 ? 11.621 5.492 -11.104 1.00 93.19 265 GLY A CA 1
ATOM 2087 C C . GLY A 1 265 ? 10.472 5.595 -10.099 1.00 93.19 265 GLY A C 1
ATOM 2088 O O . GLY A 1 265 ? 9.784 4.613 -9.807 1.00 93.19 265 GLY A O 1
ATOM 2089 N N . GLY A 1 266 ? 10.260 6.802 -9.572 1.00 88.00 266 GLY A N 1
ATOM 2090 C CA . GLY A 1 266 ? 9.186 7.106 -8.624 1.00 88.00 266 GLY A CA 1
ATOM 2091 C C . GLY A 1 266 ? 9.482 6.688 -7.181 1.00 88.00 266 GLY A C 1
ATOM 2092 O O . GLY A 1 266 ? 10.541 6.154 -6.852 1.00 88.00 266 GLY A O 1
ATOM 2093 N N . SER A 1 267 ? 8.523 6.948 -6.291 1.00 84.44 267 SER A N 1
ATOM 2094 C CA . SER A 1 267 ? 8.694 6.774 -4.840 1.00 84.44 267 SER A CA 1
ATOM 2095 C C . SER A 1 267 ? 8.617 5.314 -4.359 1.00 84.44 267 SER A C 1
ATOM 2097 O O . SER A 1 267 ? 9.030 5.004 -3.237 1.00 84.44 267 SER A O 1
ATOM 2099 N N . CYS A 1 268 ? 8.083 4.413 -5.192 1.00 88.81 268 CYS A N 1
ATOM 2100 C CA . CYS A 1 268 ? 7.730 3.048 -4.798 1.00 88.81 268 CYS A CA 1
ATOM 2101 C C . CYS A 1 268 ? 8.744 1.990 -5.254 1.00 88.81 268 CYS A C 1
ATOM 2103 O O . CYS A 1 268 ? 9.325 1.329 -4.399 1.00 88.81 268 CYS A O 1
ATOM 2105 N N . PHE A 1 269 ? 8.986 1.807 -6.560 1.00 94.25 269 PHE A N 1
ATOM 2106 C CA . PHE A 1 269 ? 9.804 0.678 -7.039 1.00 94.25 269 PHE A CA 1
ATOM 2107 C C . PHE A 1 269 ? 11.265 0.726 -6.580 1.00 94.25 269 PHE A C 1
ATOM 2109 O O . PHE A 1 269 ? 11.699 -0.261 -5.982 1.00 94.25 269 PHE A O 1
ATOM 2116 N N . PRO A 1 270 ? 12.019 1.835 -6.752 1.00 94.69 270 PRO A N 1
ATOM 2117 C CA . PRO A 1 270 ? 13.394 1.896 -6.266 1.00 94.69 270 PRO A CA 1
ATOM 2118 C C . PRO A 1 270 ? 13.473 1.659 -4.758 1.00 94.69 270 PRO A C 1
ATOM 2120 O O . PRO A 1 270 ? 14.332 0.909 -4.302 1.00 94.69 270 PRO A O 1
ATOM 2123 N N . LYS A 1 271 ? 12.553 2.260 -3.992 1.00 95.81 271 LYS A N 1
ATOM 2124 C CA . LYS A 1 271 ? 12.479 2.135 -2.532 1.00 95.81 271 LYS A CA 1
ATOM 2125 C C . LYS A 1 271 ? 12.209 0.698 -2.096 1.00 95.81 271 LYS A C 1
ATOM 2127 O O . LYS A 1 271 ? 12.925 0.161 -1.257 1.00 95.81 271 LYS A O 1
ATOM 2132 N N . ASP A 1 272 ? 11.164 0.083 -2.638 1.00 96.12 272 ASP A N 1
ATOM 2133 C CA . ASP A 1 272 ? 10.710 -1.232 -2.195 1.00 96.12 272 ASP A CA 1
ATOM 2134 C C . ASP A 1 272 ? 11.671 -2.339 -2.642 1.00 96.12 272 ASP A C 1
ATOM 2136 O O . ASP A 1 272 ? 11.923 -3.266 -1.873 1.00 96.12 272 ASP A O 1
ATOM 2140 N N . LEU A 1 273 ? 12.273 -2.222 -3.831 1.00 97.31 273 LEU A N 1
ATOM 2141 C CA . LEU A 1 273 ? 13.302 -3.158 -4.288 1.00 97.31 273 LEU A CA 1
ATOM 2142 C C . LEU A 1 273 ? 14.546 -3.095 -3.388 1.00 97.31 273 LEU A C 1
ATOM 2144 O O . LEU A 1 273 ? 15.014 -4.129 -2.916 1.00 97.31 273 LEU A O 1
ATOM 2148 N N . GLN A 1 274 ? 15.032 -1.885 -3.085 1.00 97.44 274 GLN A N 1
ATOM 2149 C CA . GLN A 1 274 ? 16.152 -1.662 -2.161 1.00 97.44 274 GLN A CA 1
ATOM 2150 C C . GLN A 1 274 ? 15.879 -2.237 -0.771 1.00 97.44 274 GLN A C 1
ATOM 2152 O O . GLN A 1 274 ? 16.689 -3.003 -0.250 1.00 97.44 274 GLN A O 1
ATOM 2157 N N . ALA A 1 275 ? 14.712 -1.924 -0.206 1.00 97.69 275 ALA A N 1
ATOM 2158 C CA . ALA A 1 275 ? 14.300 -2.434 1.093 1.00 97.69 275 ALA A CA 1
ATOM 2159 C C . ALA A 1 275 ? 14.225 -3.965 1.126 1.00 97.69 275 ALA A C 1
ATOM 2161 O O . ALA A 1 275 ? 14.629 -4.565 2.121 1.00 97.69 275 ALA A O 1
ATOM 2162 N N . LEU A 1 276 ? 13.734 -4.607 0.060 1.00 98.19 276 LEU A N 1
ATOM 2163 C CA . LEU A 1 276 ? 13.661 -6.066 -0.009 1.00 98.19 276 LEU A CA 1
ATOM 2164 C C . LEU A 1 276 ? 15.046 -6.711 -0.112 1.00 98.19 276 LEU A C 1
ATOM 2166 O O . LEU A 1 276 ? 15.286 -7.732 0.533 1.00 98.19 276 LEU A O 1
ATOM 2170 N N . ILE A 1 277 ? 15.958 -6.117 -0.889 1.00 98.31 277 ILE A N 1
ATOM 2171 C CA . ILE A 1 277 ? 17.352 -6.570 -0.990 1.00 98.31 277 ILE A CA 1
ATOM 2172 C C . ILE A 1 277 ? 18.037 -6.469 0.377 1.00 98.31 277 ILE A C 1
ATOM 2174 O O . ILE A 1 277 ? 18.605 -7.455 0.844 1.00 98.31 277 ILE A O 1
ATOM 2178 N N . ALA A 1 278 ? 17.941 -5.312 1.041 1.00 97.94 278 ALA A N 1
ATOM 2179 C CA . ALA A 1 278 ? 18.523 -5.095 2.365 1.00 97.94 278 ALA A CA 1
ATOM 2180 C C . ALA A 1 278 ? 17.932 -6.059 3.408 1.00 97.94 278 ALA A C 1
ATOM 2182 O O . ALA A 1 278 ? 18.670 -6.745 4.114 1.00 97.94 278 ALA A O 1
ATOM 2183 N N . TYR A 1 279 ? 16.601 -6.196 3.438 1.00 97.81 279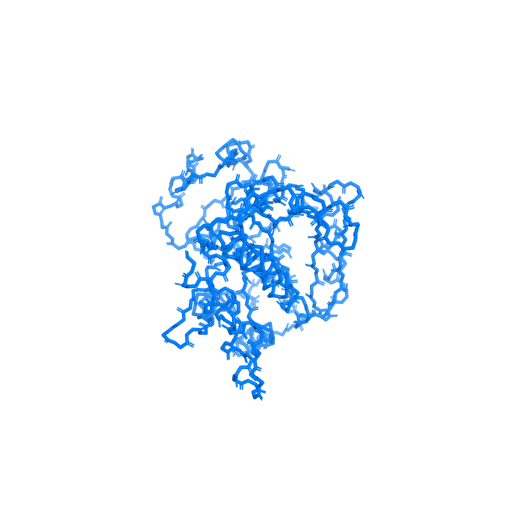 TYR A N 1
ATOM 2184 C CA . TYR A 1 279 ? 15.910 -7.144 4.312 1.00 97.81 279 TYR A CA 1
ATOM 2185 C C . TYR A 1 279 ? 16.387 -8.584 4.095 1.00 97.81 279 TYR A C 1
ATOM 2187 O O . TYR A 1 279 ? 16.676 -9.284 5.062 1.00 97.81 279 TYR A O 1
ATOM 2195 N N . SER A 1 280 ? 16.510 -9.013 2.835 1.00 98.00 280 SER A N 1
ATOM 2196 C CA . SER A 1 280 ? 16.972 -10.360 2.487 1.00 98.00 280 SER A CA 1
ATOM 2197 C C . SER A 1 280 ? 18.390 -10.615 3.005 1.00 98.00 280 SER A C 1
ATOM 2199 O O . SER A 1 280 ? 18.635 -11.635 3.650 1.00 98.00 280 SER A O 1
ATOM 2201 N N . LYS A 1 281 ? 19.308 -9.659 2.796 1.00 97.75 281 LYS A N 1
ATOM 2202 C CA . LYS A 1 281 ? 20.698 -9.759 3.267 1.00 97.75 281 LYS A CA 1
ATOM 2203 C C . LYS A 1 281 ? 20.766 -9.855 4.792 1.00 97.75 281 LYS A C 1
ATOM 2205 O O . LYS A 1 281 ? 21.491 -10.698 5.313 1.00 97.75 281 LYS A O 1
ATOM 2210 N N . ASN A 1 282 ? 19.946 -9.077 5.498 1.00 96.62 282 ASN A N 1
ATOM 2211 C CA . ASN A 1 282 ? 19.870 -9.103 6.961 1.00 96.62 282 ASN A CA 1
ATOM 2212 C C . ASN A 1 282 ? 19.374 -10.439 7.531 1.00 96.62 282 ASN A C 1
ATOM 2214 O O . ASN A 1 282 ? 19.727 -10.783 8.657 1.00 96.62 282 ASN A O 1
ATOM 2218 N N . ILE A 1 283 ? 18.577 -11.200 6.774 1.00 97.00 283 ILE A N 1
ATOM 2219 C CA . ILE A 1 283 ? 18.146 -12.553 7.163 1.00 97.00 283 ILE A CA 1
ATOM 2220 C C . ILE A 1 283 ? 19.049 -13.660 6.590 1.00 97.00 283 ILE A C 1
ATOM 2222 O O . ILE A 1 283 ? 18.692 -14.833 6.654 1.00 97.00 283 ILE A O 1
ATOM 2226 N N . GLY A 1 284 ? 20.213 -13.304 6.035 1.00 98.00 284 GLY A N 1
ATOM 2227 C CA . GLY A 1 284 ? 21.214 -14.255 5.546 1.00 98.00 284 GLY A CA 1
ATOM 2228 C C . GLY A 1 284 ? 20.992 -14.765 4.118 1.00 98.00 284 GLY A C 1
ATOM 2229 O O . GLY A 1 284 ? 21.595 -15.766 3.739 1.00 98.00 284 GLY A O 1
ATOM 2230 N N . TYR A 1 285 ? 20.158 -14.101 3.310 1.00 98.06 285 TYR A N 1
ATOM 2231 C CA . TYR A 1 285 ? 19.909 -14.466 1.912 1.00 98.06 285 TYR A CA 1
ATOM 2232 C C . TYR A 1 285 ? 20.312 -13.343 0.947 1.00 98.06 285 TYR A C 1
ATOM 2234 O O . TYR A 1 285 ? 19.870 -12.207 1.084 1.00 98.06 285 TYR A O 1
ATOM 2242 N N . SER A 1 286 ? 21.115 -13.648 -0.077 1.00 97.56 286 SER A N 1
ATOM 2243 C CA . SER A 1 286 ? 21.445 -12.689 -1.145 1.00 97.56 286 SER A CA 1
ATOM 2244 C C . SER A 1 286 ? 20.540 -12.916 -2.365 1.00 97.56 286 SER A C 1
ATOM 2246 O O . SER A 1 286 ? 20.698 -13.918 -3.073 1.00 97.56 286 SER A O 1
ATOM 2248 N N . PRO A 1 287 ? 19.581 -12.012 -2.640 1.00 97.62 287 PRO A N 1
ATOM 2249 C CA . PRO A 1 287 ? 18.640 -12.162 -3.741 1.00 97.62 287 PRO A CA 1
ATOM 2250 C C . PRO A 1 287 ? 19.262 -11.687 -5.062 1.00 97.62 287 PRO A C 1
ATOM 2252 O O . PRO A 1 287 ? 18.894 -10.636 -5.585 1.00 97.62 287 PRO A O 1
ATOM 2255 N N . LYS A 1 288 ? 20.183 -12.479 -5.629 1.00 98.38 288 LYS A N 1
ATOM 2256 C CA . LYS A 1 288 ? 20.970 -12.118 -6.829 1.00 98.38 288 LYS A CA 1
ATOM 2257 C C . LYS A 1 288 ? 20.138 -11.530 -7.973 1.00 98.38 288 LYS A C 1
ATOM 2259 O O . LYS A 1 288 ? 20.524 -10.513 -8.530 1.00 98.38 288 LYS A O 1
ATOM 2264 N N . LEU A 1 289 ? 18.979 -12.122 -8.282 1.00 98.25 289 LEU A N 1
ATOM 2265 C CA . LEU A 1 289 ? 18.087 -11.613 -9.332 1.00 98.25 289 LEU A CA 1
ATOM 2266 C C . LEU A 1 289 ? 17.657 -10.161 -9.074 1.00 98.25 289 LEU A C 1
ATOM 2268 O O . LEU A 1 289 ? 17.696 -9.343 -9.984 1.00 98.25 289 LEU A O 1
ATOM 2272 N N . LEU A 1 290 ? 17.269 -9.828 -7.843 1.00 98.38 290 LEU A N 1
ATOM 2273 C CA . LEU A 1 290 ? 16.811 -8.481 -7.496 1.00 98.38 290 LEU A CA 1
ATOM 2274 C C . LEU A 1 290 ? 17.959 -7.468 -7.513 1.00 98.38 290 LEU A C 1
ATOM 2276 O O . LEU A 1 290 ? 17.766 -6.332 -7.939 1.00 98.38 290 LEU A O 1
ATOM 2280 N N . GLU A 1 291 ? 19.152 -7.893 -7.092 1.00 98.38 291 GLU A N 1
ATOM 2281 C CA . GLU A 1 291 ? 20.377 -7.093 -7.193 1.00 98.38 291 GLU A CA 1
ATOM 2282 C C . GLU A 1 291 ? 20.704 -6.790 -8.666 1.00 98.38 291 GLU A C 1
ATOM 2284 O O . GLU A 1 291 ? 20.970 -5.642 -9.018 1.00 98.38 291 GLU A O 1
ATOM 2289 N N . THR A 1 292 ? 20.585 -7.782 -9.556 1.00 98.44 292 THR A N 1
ATOM 2290 C CA . THR A 1 292 ? 20.730 -7.583 -11.005 1.00 98.44 292 THR A CA 1
ATOM 2291 C C . THR A 1 292 ? 19.665 -6.643 -11.561 1.00 98.44 292 THR A C 1
ATOM 2293 O O . THR A 1 292 ? 20.008 -5.730 -12.304 1.00 98.44 292 THR A O 1
ATOM 2296 N N . VAL A 1 293 ? 18.394 -6.808 -11.175 1.00 98.50 293 VAL A N 1
ATOM 2297 C CA . VAL A 1 293 ? 17.299 -5.924 -11.614 1.00 98.50 293 VAL A CA 1
ATOM 2298 C C . VAL A 1 293 ? 17.596 -4.466 -11.260 1.00 98.50 293 VAL A C 1
ATOM 2300 O O . VAL A 1 293 ? 17.466 -3.583 -12.107 1.00 98.50 293 VAL A O 1
ATOM 2303 N N . GLN A 1 294 ? 18.053 -4.213 -10.032 1.00 97.69 294 GLN A N 1
ATOM 2304 C CA . GLN A 1 294 ? 18.467 -2.884 -9.594 1.00 97.69 294 GLN A CA 1
ATOM 2305 C C . GLN A 1 294 ? 19.648 -2.343 -10.410 1.00 97.69 294 GLN A C 1
ATOM 2307 O O . GLN A 1 294 ? 19.599 -1.204 -10.870 1.00 97.69 294 GLN A O 1
ATOM 2312 N N . ASN A 1 295 ? 20.698 -3.144 -10.595 1.00 97.69 295 ASN A N 1
ATOM 2313 C CA . ASN A 1 295 ? 21.903 -2.708 -11.298 1.00 97.69 295 ASN A CA 1
ATOM 2314 C C . ASN A 1 295 ? 21.622 -2.386 -12.767 1.00 97.69 295 ASN A C 1
ATOM 2316 O O . ASN A 1 295 ? 22.031 -1.331 -13.242 1.00 97.69 295 ASN A O 1
ATOM 2320 N N . CYS A 1 296 ? 20.878 -3.248 -13.461 1.00 97.50 296 CYS A N 1
ATOM 2321 C CA . CYS A 1 296 ? 20.472 -3.009 -14.842 1.00 97.50 296 CYS A CA 1
ATOM 2322 C C . CYS A 1 296 ? 19.593 -1.759 -14.959 1.00 97.50 296 CYS A C 1
ATOM 2324 O O . CYS A 1 296 ? 19.770 -0.992 -15.893 1.00 97.50 296 CYS A O 1
ATOM 2326 N N . ASN A 1 297 ? 18.694 -1.504 -14.000 1.00 97.56 297 ASN A N 1
ATOM 2327 C CA . ASN A 1 297 ? 17.897 -0.276 -14.009 1.00 97.56 297 ASN A CA 1
ATOM 2328 C C . ASN A 1 297 ? 18.748 0.993 -13.846 1.00 97.56 297 ASN A C 1
ATOM 2330 O O . ASN A 1 297 ? 18.432 2.005 -14.451 1.00 97.56 297 ASN A O 1
ATOM 2334 N N . ASN A 1 298 ? 19.812 0.950 -13.040 1.00 96.00 298 ASN A N 1
ATOM 2335 C CA . ASN A 1 298 ? 20.712 2.094 -12.856 1.00 96.00 298 ASN A CA 1
ATOM 2336 C C . ASN A 1 298 ? 21.610 2.361 -14.077 1.00 96.00 298 ASN A C 1
ATOM 2338 O O . ASN A 1 298 ? 22.163 3.450 -14.191 1.00 96.00 298 ASN A O 1
ATOM 2342 N N . GLN A 1 299 ? 21.811 1.354 -14.931 1.00 95.19 299 GLN A N 1
ATOM 2343 C CA . GLN A 1 299 ? 22.607 1.446 -16.160 1.00 95.19 299 GLN A CA 1
ATOM 2344 C C . GLN A 1 299 ? 21.775 1.806 -17.397 1.00 95.19 299 GLN A C 1
ATOM 2346 O O . GLN A 1 299 ? 22.368 2.098 -18.435 1.00 95.19 299 GLN A O 1
ATOM 2351 N N . GLN A 1 300 ? 20.444 1.711 -17.298 1.00 95.44 300 GLN A N 1
ATOM 2352 C CA . GLN A 1 300 ? 19.506 1.990 -18.385 1.00 95.44 300 GLN A CA 1
ATOM 2353 C C . GLN A 1 300 ? 19.407 3.487 -18.673 1.00 95.44 300 GLN A C 1
ATOM 2355 O O . GLN A 1 300 ? 19.290 3.822 -19.872 1.00 95.44 300 GLN A O 1
#

Secondary structure (DSSP, 8-state):
---EEEEE--SHHHHHHHHHHHHTT-EEEEE-S-HHHHHHHHTT--SS--TTHHHHHHHHGGGEEEESS--HHHHSSSEEEE-----B-TTS-B--HHHHHHHHHHHTTGGG-SS--EEEE-S---TTHHHHHHHHHHHTT--BTTTBEEEE------TT-HHHHHHS-S-EEEE-S-HHHHHHHHHHHHHHS-TT--EEEE-HHHHHHHHHHHHHHHHHHHHHHHHHHHHHTTSTT--HHHHHHHHHTSTTT-STT---SS---TTTHHHHHHHHHHHHHHTT---HHHHHHHHHHHH-

Foldseek 3Di:
DQAEEEEAACPLQRLLLQLLCLLVVGQYEYEAQDPVQLVCLLVLHHPDDAPCSSVSSVNRVVRYHYDHDCDLVSVQGQEYEYAHEQFADPLLATDCVVVLVVLLRCLLCLVVHPDAHEYEYQYQHAQPVQVVSQVSSCVSVDDDVPSYHYWYWYADADGNCRNVCSAEPQATEIADDDPVSSVVVVVVVCSRHDVPHHYHYYHRRVSSVVLLVVLLVLLLLQLVLQVVVVVQVVPPPRDSVVVLVVQCVPPVRHSPSNDHDLGDDDDRNLSSLSNVQSVQVVVPHHPVSSVVSNVSSVVD